Protein AF-D8RPQ1-F1 (afdb_monomer_lite)

Structure (mmCIF, N/CA/C/O backbone):
data_AF-D8RPQ1-F1
#
_entry.id   AF-D8RPQ1-F1
#
loop_
_atom_site.group_PDB
_atom_site.id
_atom_site.type_symbol
_atom_site.label_atom_id
_atom_site.label_alt_id
_atom_site.label_comp_id
_atom_site.label_asym_id
_atom_site.label_entity_id
_atom_site.label_seq_id
_atom_site.pdbx_PDB_ins_code
_atom_site.Cartn_x
_atom_site.Cartn_y
_atom_site.Cartn_z
_atom_site.occupancy
_atom_site.B_iso_or_equiv
_atom_site.auth_seq_id
_atom_site.auth_comp_id
_atom_site.auth_asym_id
_atom_site.auth_atom_id
_atom_site.pdbx_PDB_model_num
ATOM 1 N N . MET A 1 1 ? 87.587 11.683 -34.480 1.00 40.84 1 MET A N 1
ATOM 2 C CA . MET A 1 1 ? 86.591 11.353 -35.524 1.00 40.84 1 MET A CA 1
ATOM 3 C C . MET A 1 1 ? 86.187 9.900 -35.291 1.00 40.84 1 MET A C 1
ATOM 5 O O . MET A 1 1 ? 87.025 9.036 -35.477 1.00 40.84 1 MET A O 1
ATOM 9 N N . ALA A 1 2 ? 85.113 9.589 -34.555 1.00 32.72 2 ALA A N 1
ATOM 10 C CA . ALA A 1 2 ? 83.701 9.614 -34.984 1.00 32.72 2 ALA A CA 1
ATOM 11 C C . ALA A 1 2 ? 83.522 8.933 -36.360 1.00 32.72 2 ALA A C 1
ATOM 13 O O . ALA A 1 2 ? 84.107 9.405 -37.322 1.00 32.72 2 ALA A O 1
ATOM 14 N N . GLY A 1 3 ? 82.771 7.849 -36.554 1.00 32.75 3 GLY A N 1
ATOM 15 C CA . GLY A 1 3 ? 81.947 7.047 -35.657 1.00 32.75 3 GLY A CA 1
ATOM 16 C C . GLY A 1 3 ? 81.351 5.849 -36.416 1.00 32.75 3 GLY A C 1
ATOM 17 O O . GLY A 1 3 ? 81.387 5.799 -37.643 1.00 32.75 3 GLY A O 1
ATOM 18 N N . ARG A 1 4 ? 80.776 4.893 -35.684 1.00 36.81 4 ARG A N 1
ATOM 19 C CA . ARG A 1 4 ? 79.741 3.973 -36.175 1.00 36.81 4 ARG A CA 1
ATOM 20 C C . ARG A 1 4 ? 78.817 3.652 -35.010 1.00 36.81 4 ARG A C 1
ATOM 22 O O . ARG A 1 4 ? 79.247 3.041 -34.043 1.00 36.81 4 ARG A O 1
ATOM 29 N N . ASN A 1 5 ? 77.566 4.075 -35.122 1.00 34.97 5 ASN A N 1
ATOM 30 C CA . ASN A 1 5 ? 76.435 3.419 -34.481 1.00 34.97 5 ASN A CA 1
ATOM 31 C C . ASN A 1 5 ? 75.180 3.819 -35.262 1.00 34.97 5 ASN A C 1
ATOM 33 O O . ASN A 1 5 ? 74.741 4.962 -35.198 1.00 34.97 5 ASN A O 1
ATOM 37 N N . GLN A 1 6 ? 74.635 2.880 -36.031 1.00 39.53 6 GLN A N 1
ATOM 38 C CA . GLN A 1 6 ? 73.242 2.920 -36.457 1.00 39.53 6 GLN A CA 1
ATOM 39 C C . GLN A 1 6 ? 72.524 1.846 -35.646 1.00 39.53 6 GLN A C 1
ATOM 41 O O . GLN A 1 6 ? 72.813 0.662 -35.791 1.00 39.53 6 GLN A O 1
ATOM 46 N N . SER A 1 7 ? 71.616 2.273 -34.775 1.00 38.72 7 SER A N 1
ATOM 47 C CA . SER A 1 7 ? 70.596 1.415 -34.183 1.00 38.72 7 SER A CA 1
ATOM 48 C C . SER A 1 7 ? 69.258 2.093 -34.445 1.00 38.72 7 SER A C 1
ATOM 50 O O . SER A 1 7 ? 69.033 3.230 -34.027 1.00 38.72 7 SER A O 1
ATOM 52 N N . SER A 1 8 ? 68.417 1.428 -35.231 1.00 39.44 8 SER A N 1
ATOM 53 C CA . SER A 1 8 ? 67.077 1.876 -35.590 1.00 39.44 8 SER A CA 1
ATOM 54 C C . SER A 1 8 ? 66.151 1.761 -34.380 1.00 39.44 8 SER A C 1
ATOM 56 O O . SER A 1 8 ? 65.873 0.656 -33.910 1.00 39.44 8 SER A O 1
ATOM 58 N N . SER A 1 9 ? 65.645 2.893 -33.894 1.00 37.06 9 SER A N 1
ATOM 59 C CA . SER A 1 9 ? 64.592 2.932 -32.878 1.00 37.06 9 SER A CA 1
ATOM 60 C C . SER A 1 9 ? 63.233 2.691 -33.540 1.00 37.06 9 SER A C 1
ATOM 62 O O . SER A 1 9 ? 62.717 3.549 -34.254 1.00 37.06 9 SER A O 1
ATOM 64 N N . GLY A 1 10 ? 62.671 1.498 -33.341 1.00 36.38 10 GLY A N 1
ATOM 65 C CA . GLY A 1 10 ? 61.289 1.185 -33.693 1.00 36.38 10 GLY A CA 1
ATOM 66 C C . GLY A 1 10 ? 60.346 1.646 -32.582 1.00 36.38 10 GLY A C 1
ATOM 67 O O . GLY A 1 10 ? 60.387 1.120 -31.471 1.00 36.38 10 GLY A O 1
ATOM 68 N N . ILE A 1 11 ? 59.489 2.619 -32.883 1.00 40.31 11 ILE A N 1
ATOM 69 C CA . ILE A 1 11 ? 58.415 3.083 -31.998 1.00 40.31 11 ILE A CA 1
ATOM 70 C C . ILE A 1 11 ? 57.380 1.957 -31.864 1.00 40.31 11 ILE A C 1
ATOM 72 O O . ILE A 1 11 ? 56.689 1.621 -32.824 1.00 40.31 11 ILE A O 1
ATOM 76 N N . ARG A 1 12 ? 57.257 1.368 -30.668 1.00 39.50 12 ARG A N 1
ATOM 77 C CA . ARG A 1 12 ? 56.130 0.492 -30.316 1.00 39.50 12 ARG A CA 1
ATOM 78 C C . ARG A 1 12 ? 54.984 1.350 -29.791 1.00 39.50 12 ARG A C 1
ATOM 80 O O . ARG A 1 12 ? 55.027 1.830 -28.662 1.00 39.50 12 ARG A O 1
ATOM 87 N N . VAL A 1 13 ? 53.960 1.529 -30.620 1.00 38.72 13 VAL A N 1
ATOM 88 C CA . VAL A 1 13 ? 52.664 2.069 -30.202 1.00 38.72 13 VAL A CA 1
ATOM 89 C C . VAL A 1 13 ? 51.955 0.984 -29.390 1.00 38.72 13 VAL A C 1
ATOM 91 O O . VAL A 1 13 ? 51.597 -0.061 -29.929 1.00 38.72 13 VAL A O 1
ATOM 94 N N . PHE A 1 14 ? 51.786 1.203 -28.086 1.00 39.38 14 PHE A N 1
ATOM 95 C CA . PHE A 1 14 ? 50.938 0.354 -27.253 1.00 39.38 14 PHE A CA 1
ATOM 96 C C . PHE A 1 14 ? 49.477 0.734 -27.505 1.00 39.38 14 PHE A C 1
ATOM 98 O O . PHE A 1 14 ? 49.011 1.781 -27.059 1.00 39.38 14 PHE A O 1
ATOM 105 N N . ALA A 1 15 ? 48.756 -0.110 -28.241 1.00 40.44 15 ALA A N 1
ATOM 106 C CA . ALA A 1 15 ? 47.305 -0.046 -28.300 1.00 40.44 15 ALA A CA 1
ATOM 107 C C . ALA A 1 15 ? 46.749 -0.456 -26.926 1.00 40.44 15 ALA A C 1
ATOM 109 O O . ALA A 1 15 ? 46.884 -1.608 -26.515 1.00 40.44 15 ALA A O 1
ATOM 110 N N . SER A 1 16 ? 46.160 0.497 -26.202 1.00 43.97 16 SER A N 1
ATOM 111 C CA . SER A 1 16 ? 45.395 0.223 -24.985 1.00 43.97 16 SER A CA 1
ATOM 112 C C . SER A 1 16 ? 44.075 -0.427 -25.392 1.00 43.97 16 SER A C 1
ATOM 114 O O . SER A 1 16 ? 43.148 0.246 -25.840 1.00 43.97 16 SER A O 1
ATOM 116 N N . THR A 1 17 ? 44.012 -1.753 -25.319 1.00 40.91 17 THR A N 1
ATOM 117 C CA . THR A 1 17 ? 42.771 -2.499 -25.519 1.00 40.91 17 THR A CA 1
ATOM 118 C C . THR A 1 17 ? 41.942 -2.365 -24.246 1.00 40.91 17 THR A C 1
ATOM 120 O O . THR A 1 17 ? 42.213 -3.025 -23.246 1.00 40.91 17 THR A O 1
ATOM 123 N N . THR A 1 18 ? 40.936 -1.493 -24.259 1.00 46.19 18 THR A N 1
ATOM 124 C CA . THR A 1 18 ? 39.888 -1.504 -23.237 1.00 46.19 18 THR A CA 1
ATOM 125 C C . THR A 1 18 ? 39.125 -2.818 -23.377 1.00 46.19 18 THR A C 1
ATOM 127 O O . THR A 1 18 ? 38.373 -3.001 -24.334 1.00 46.19 18 THR A O 1
ATOM 130 N N . LEU A 1 19 ? 39.362 -3.754 -22.459 1.00 47.47 19 LEU A N 1
ATOM 131 C CA . LEU A 1 19 ? 38.561 -4.966 -22.328 1.00 47.47 19 LEU A CA 1
ATOM 132 C C . LEU A 1 19 ? 37.138 -4.543 -21.951 1.00 47.47 19 LEU A C 1
ATOM 134 O O . LEU A 1 19 ? 36.894 -4.102 -20.831 1.00 47.47 19 LEU A O 1
ATOM 138 N N . SER A 1 20 ? 36.206 -4.650 -22.895 1.00 49.72 20 SER A N 1
ATOM 139 C CA . SER A 1 20 ? 34.781 -4.619 -22.590 1.00 49.72 20 SER A CA 1
ATOM 140 C C . SER A 1 20 ? 34.466 -5.850 -21.738 1.00 49.72 20 SER A C 1
ATOM 142 O O . SER A 1 20 ? 34.565 -6.978 -22.230 1.00 49.72 20 SER A O 1
ATOM 144 N N . GLU A 1 21 ? 34.141 -5.654 -20.461 1.00 47.00 21 GLU A N 1
ATOM 145 C CA . GLU A 1 21 ? 33.692 -6.737 -19.587 1.00 47.00 21 GLU A CA 1
ATOM 146 C C . GLU A 1 21 ? 32.485 -7.441 -20.222 1.00 47.00 21 GLU A C 1
ATOM 148 O O . GLU A 1 21 ? 31.466 -6.818 -20.520 1.00 47.00 21 GLU A O 1
ATOM 153 N N . SER A 1 22 ? 32.605 -8.751 -20.457 1.00 48.03 22 SER A N 1
ATOM 154 C CA . SER A 1 22 ? 31.466 -9.567 -20.878 1.00 48.03 22 SER A CA 1
ATOM 155 C C . SER A 1 22 ? 30.414 -9.587 -19.760 1.00 48.03 22 SER A C 1
ATOM 157 O O . SER A 1 22 ? 30.766 -9.899 -18.618 1.00 48.03 22 SER A O 1
ATOM 159 N N . PRO A 1 23 ? 29.127 -9.326 -20.058 1.00 54.38 23 PRO A N 1
ATOM 160 C CA . PRO A 1 23 ? 28.060 -9.223 -19.055 1.00 54.38 23 PRO A CA 1
ATOM 161 C C . PRO A 1 23 ? 27.843 -10.490 -18.201 1.00 54.38 23 PRO A C 1
ATOM 163 O O . PRO A 1 23 ? 27.174 -10.428 -17.169 1.00 54.38 23 PRO A O 1
ATOM 166 N N . GLU A 1 24 ? 28.430 -11.629 -18.579 1.00 55.69 24 GLU A N 1
ATOM 167 C CA 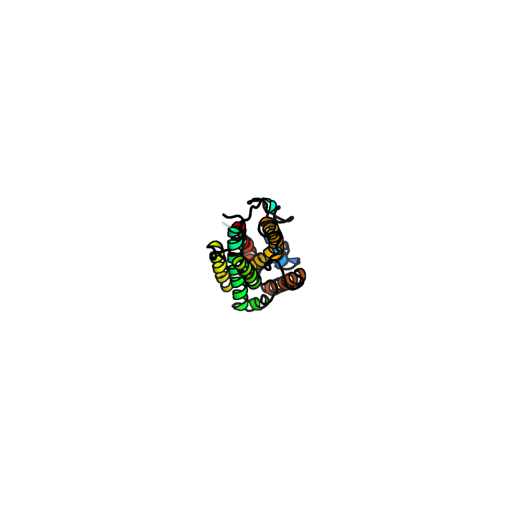. GLU A 1 24 ? 28.288 -12.915 -17.885 1.00 55.69 24 GLU A CA 1
ATOM 168 C C . GLU A 1 24 ? 29.191 -13.106 -16.650 1.00 55.69 24 GLU A C 1
ATOM 170 O O . GLU A 1 24 ? 28.945 -14.022 -15.864 1.00 55.69 24 GLU A O 1
ATOM 175 N N . LEU A 1 25 ? 30.206 -12.260 -16.428 1.00 58.06 25 LEU A N 1
ATOM 176 C CA . LEU A 1 25 ? 31.220 -12.488 -15.378 1.00 58.06 25 LEU A CA 1
ATOM 177 C C . LEU A 1 25 ? 30.977 -11.741 -14.058 1.00 58.06 25 LEU A C 1
ATOM 179 O O . LEU A 1 25 ? 31.701 -11.964 -13.084 1.00 58.06 25 LEU A O 1
ATOM 183 N N . ARG A 1 26 ? 29.955 -10.881 -13.972 1.00 77.81 26 ARG A N 1
ATOM 184 C CA . ARG A 1 26 ? 29.651 -10.180 -12.716 1.00 77.81 26 ARG A CA 1
ATOM 185 C C . ARG A 1 26 ? 29.009 -11.135 -11.694 1.00 77.81 26 ARG A C 1
ATOM 187 O O . ARG A 1 26 ? 28.128 -11.919 -12.063 1.00 77.81 26 ARG A O 1
ATOM 194 N N . PRO A 1 27 ? 29.366 -11.056 -10.397 1.00 72.44 27 PRO A N 1
ATOM 195 C CA . PRO A 1 27 ? 28.643 -11.773 -9.353 1.00 72.44 27 PRO A CA 1
ATOM 196 C C . PRO A 1 27 ? 27.151 -11.420 -9.410 1.00 72.44 27 PRO A C 1
ATOM 198 O O . PRO A 1 27 ? 26.777 -10.250 -9.299 1.00 72.44 27 PRO A O 1
ATOM 201 N N . LYS A 1 28 ? 26.294 -12.431 -9.608 1.00 74.31 28 LYS A N 1
ATOM 202 C CA . LYS A 1 28 ? 24.838 -12.233 -9.652 1.00 74.31 28 LYS A CA 1
ATOM 203 C C . LYS A 1 28 ? 24.342 -11.710 -8.309 1.00 74.31 28 LYS A C 1
ATOM 205 O O . LYS A 1 28 ? 24.774 -12.180 -7.253 1.00 74.31 28 LYS A O 1
ATOM 210 N N . ARG A 1 29 ? 23.419 -10.753 -8.348 1.00 78.50 29 ARG A N 1
ATOM 211 C CA . ARG A 1 29 ? 22.874 -10.142 -7.135 1.00 78.50 29 ARG A CA 1
ATOM 212 C C . ARG A 1 29 ? 21.911 -11.102 -6.427 1.00 78.50 29 ARG A C 1
ATOM 214 O O . ARG A 1 29 ? 21.342 -11.993 -7.067 1.00 78.50 29 ARG A O 1
ATOM 221 N N . PRO A 1 30 ? 21.710 -10.952 -5.107 1.00 80.44 30 PRO A N 1
ATOM 222 C CA . PRO A 1 30 ? 20.734 -11.758 -4.384 1.00 80.44 30 PRO A CA 1
ATOM 223 C C . PRO A 1 30 ? 19.341 -11.636 -5.015 1.00 80.44 30 PRO A C 1
ATOM 225 O O . PRO A 1 30 ? 18.850 -10.532 -5.219 1.00 80.44 30 PRO A O 1
ATOM 228 N N . GLY A 1 31 ? 18.729 -12.775 -5.339 1.00 80.31 31 GLY A N 1
ATOM 229 C CA . GLY A 1 31 ? 17.406 -12.851 -5.966 1.00 80.31 31 GLY A CA 1
ATOM 230 C C . GLY A 1 31 ? 17.394 -12.838 -7.497 1.00 80.31 31 GLY A C 1
ATOM 231 O O . GLY A 1 31 ? 16.469 -13.389 -8.081 1.00 80.31 31 GLY A O 1
ATOM 232 N N . GLU A 1 32 ? 18.460 -12.372 -8.157 1.00 82.88 32 GLU A N 1
ATOM 233 C CA . GLU A 1 32 ? 18.510 -12.193 -9.622 1.00 82.88 32 GLU A CA 1
ATOM 234 C C . GLU A 1 32 ? 18.202 -13.486 -10.407 1.00 82.88 32 GLU A C 1
ATOM 236 O O . GLU A 1 32 ? 17.594 -13.452 -11.470 1.00 82.88 32 GLU A O 1
ATOM 241 N N . ARG A 1 33 ? 18.565 -14.660 -9.868 1.00 83.94 33 ARG A N 1
ATOM 242 C CA . ARG A 1 33 ? 18.286 -15.965 -10.505 1.00 83.94 33 ARG A CA 1
ATOM 243 C C . ARG A 1 33 ? 16.819 -16.410 -10.430 1.00 83.94 33 ARG A C 1
ATOM 245 O O . ARG A 1 33 ? 16.465 -17.361 -11.114 1.00 83.94 33 ARG A O 1
ATOM 252 N N . LYS A 1 34 ? 16.006 -15.796 -9.567 1.00 88.00 34 LYS A N 1
ATOM 253 C CA . LYS A 1 34 ? 14.610 -16.183 -9.302 1.00 88.00 34 LYS A CA 1
ATOM 254 C C . LYS A 1 34 ? 13.586 -15.206 -9.898 1.00 88.00 34 LYS A C 1
ATOM 256 O O . LYS A 1 34 ? 12.392 -15.441 -9.757 1.00 88.00 34 LYS A O 1
ATOM 261 N N . GLY A 1 35 ? 14.044 -14.129 -10.535 1.00 94.06 35 GLY A N 1
ATOM 262 C CA . GLY A 1 35 ? 13.198 -13.055 -11.053 1.00 94.06 35 GLY A CA 1
ATOM 263 C C . GLY A 1 35 ? 13.339 -11.761 -10.255 1.00 94.06 35 GLY A C 1
ATOM 264 O O . GLY A 1 35 ? 13.793 -11.749 -9.107 1.00 94.06 35 GLY A O 1
ATOM 265 N N . PHE A 1 36 ? 12.955 -10.652 -10.879 1.00 96.62 36 PHE A N 1
ATOM 266 C CA . PHE A 1 36 ? 13.157 -9.318 -10.326 1.00 96.62 36 PHE A CA 1
ATOM 267 C C . PHE A 1 36 ? 12.376 -9.080 -9.026 1.00 96.62 36 PHE A C 1
ATOM 269 O O . PHE A 1 36 ? 12.882 -8.430 -8.113 1.00 96.62 36 PHE A O 1
ATOM 276 N N . VAL A 1 37 ? 11.198 -9.689 -8.873 1.00 96.88 37 VAL A N 1
ATOM 277 C CA . VAL A 1 37 ? 10.425 -9.625 -7.622 1.00 96.88 37 VAL A CA 1
ATOM 278 C C . VAL A 1 37 ? 11.218 -10.151 -6.423 1.00 96.88 37 VAL A C 1
ATOM 280 O O . VAL A 1 37 ? 11.085 -9.623 -5.320 1.00 96.88 37 VAL A O 1
ATOM 283 N N . GLU A 1 38 ? 12.066 -11.166 -6.605 1.00 96.00 38 GLU A N 1
ATOM 284 C CA . GLU A 1 38 ? 12.903 -11.667 -5.511 1.00 96.00 38 GLU A CA 1
ATOM 285 C C . GLU A 1 38 ? 14.005 -10.659 -5.143 1.00 96.00 38 GLU A C 1
ATOM 287 O O . GLU A 1 38 ? 14.317 -10.506 -3.960 1.00 96.00 38 GLU A O 1
ATOM 292 N N . GLU A 1 39 ? 14.556 -9.916 -6.113 1.00 96.12 39 GLU A N 1
ATOM 293 C CA . GLU A 1 39 ? 15.453 -8.788 -5.815 1.00 96.12 39 GLU A CA 1
ATOM 294 C C . GLU A 1 39 ? 14.717 -7.722 -4.985 1.00 96.12 39 GLU A C 1
ATOM 296 O O . GLU A 1 39 ? 15.229 -7.279 -3.952 1.00 96.12 39 GLU A O 1
ATOM 301 N N . MET A 1 40 ? 13.487 -7.361 -5.379 1.00 96.56 40 MET A N 1
ATOM 302 C CA . MET A 1 40 ? 12.649 -6.403 -4.644 1.00 96.56 40 MET A CA 1
ATOM 303 C C . MET A 1 40 ? 12.352 -6.892 -3.221 1.00 96.56 40 MET A C 1
ATOM 305 O O . MET A 1 40 ? 12.532 -6.142 -2.260 1.00 96.56 40 MET A O 1
ATOM 309 N N . ARG A 1 41 ? 11.962 -8.167 -3.057 1.00 94.00 41 ARG A N 1
ATOM 310 C CA . ARG A 1 41 ? 11.745 -8.801 -1.745 1.00 94.00 41 ARG A CA 1
ATOM 311 C C . ARG A 1 41 ? 13.004 -8.717 -0.890 1.00 94.00 41 ARG A C 1
ATOM 313 O O . ARG A 1 41 ? 12.915 -8.357 0.280 1.00 94.00 41 ARG A O 1
ATOM 320 N N . PHE A 1 42 ? 14.167 -9.031 -1.452 1.00 92.69 42 PHE A N 1
ATOM 321 C CA . PHE A 1 42 ? 15.426 -9.007 -0.718 1.00 92.69 42 PHE A CA 1
ATOM 322 C C . PHE A 1 42 ? 15.773 -7.601 -0.207 1.00 92.69 42 PHE A C 1
ATOM 324 O O . PHE A 1 42 ? 16.169 -7.449 0.951 1.00 92.69 42 PHE A O 1
ATOM 331 N N . VAL A 1 43 ? 15.585 -6.564 -1.031 1.00 93.25 43 VAL A N 1
ATOM 332 C CA . VAL A 1 43 ? 15.791 -5.169 -0.605 1.00 93.25 43 VAL A CA 1
ATOM 333 C C . VAL A 1 43 ? 14.767 -4.761 0.457 1.00 93.25 43 VAL A C 1
ATOM 335 O O . VAL A 1 43 ? 15.153 -4.196 1.480 1.00 93.25 43 VAL A O 1
ATOM 338 N N . ALA A 1 44 ? 13.491 -5.105 0.275 1.00 91.19 44 ALA A N 1
ATOM 339 C CA . ALA A 1 44 ? 12.443 -4.815 1.249 1.00 91.19 44 ALA A CA 1
ATOM 340 C C . ALA A 1 44 ? 12.727 -5.472 2.610 1.00 91.19 44 ALA A C 1
ATOM 342 O O . ALA A 1 44 ? 12.637 -4.811 3.644 1.00 91.19 44 ALA A O 1
ATOM 343 N N . MET A 1 45 ? 13.128 -6.748 2.646 1.00 87.31 45 MET A N 1
ATOM 344 C CA . MET A 1 45 ? 13.425 -7.459 3.901 1.00 87.31 45 MET A CA 1
ATOM 345 C C . MET A 1 45 ? 14.601 -6.838 4.664 1.00 87.31 45 MET A C 1
ATOM 347 O O . MET A 1 45 ? 14.536 -6.703 5.883 1.00 87.31 45 MET A O 1
ATOM 351 N N . LYS A 1 46 ? 15.630 -6.341 3.966 1.00 88.19 46 LYS A N 1
ATOM 352 C CA . LYS A 1 46 ? 16.737 -5.609 4.608 1.00 88.19 46 LYS A CA 1
ATOM 353 C C . LYS A 1 46 ? 16.301 -4.334 5.326 1.00 88.19 46 LYS A C 1
ATOM 355 O O . LYS A 1 46 ? 17.003 -3.881 6.226 1.00 88.19 46 LYS A O 1
ATOM 360 N N . LEU A 1 47 ? 15.185 -3.737 4.912 1.00 85.00 47 LEU A N 1
ATOM 361 C CA . LEU A 1 47 ? 14.663 -2.503 5.492 1.00 85.00 47 LEU A CA 1
ATOM 362 C C . LEU A 1 47 ? 13.657 -2.738 6.622 1.00 85.00 47 LEU A C 1
ATOM 364 O O . LEU A 1 47 ? 13.410 -1.804 7.382 1.00 85.00 47 LEU A O 1
ATOM 368 N N . HIS A 1 48 ? 13.114 -3.950 6.758 1.00 80.12 48 HIS A N 1
ATOM 369 C CA . HIS A 1 48 ? 12.280 -4.318 7.901 1.00 80.12 48 HIS A CA 1
ATOM 370 C C . HIS A 1 48 ? 13.121 -4.442 9.172 1.00 80.12 48 HIS A C 1
ATOM 372 O O . HIS A 1 48 ? 14.292 -4.835 9.123 1.00 80.12 48 HIS A O 1
ATOM 378 N N . THR A 1 49 ? 12.510 -4.155 10.320 1.00 76.00 49 THR A N 1
ATOM 379 C CA . THR A 1 49 ? 13.113 -4.480 11.615 1.00 76.00 49 THR A CA 1
ATOM 380 C C . THR A 1 49 ? 12.913 -5.961 11.937 1.00 76.00 49 THR A C 1
ATOM 382 O O . THR A 1 49 ? 11.981 -6.590 11.426 1.00 76.00 49 THR A O 1
ATOM 385 N N . LYS A 1 50 ? 13.763 -6.535 12.797 1.00 72.50 50 LYS A N 1
ATOM 386 C CA . LYS A 1 50 ? 13.603 -7.936 13.243 1.00 72.50 50 LYS A CA 1
ATOM 387 C C . LYS A 1 50 ? 12.263 -8.206 13.937 1.00 72.50 50 LYS A C 1
ATOM 389 O O . LYS A 1 50 ? 11.751 -9.319 13.855 1.00 72.50 50 LYS A O 1
ATOM 394 N N . ASP A 1 51 ? 11.683 -7.182 14.558 1.00 67.31 51 ASP A N 1
ATOM 395 C CA . ASP A 1 51 ? 10.373 -7.265 15.213 1.00 67.31 51 ASP A CA 1
ATOM 396 C C . ASP A 1 51 ? 9.214 -7.289 14.206 1.00 67.31 51 ASP A C 1
ATOM 398 O O . ASP A 1 51 ? 8.157 -7.847 14.486 1.00 67.31 51 ASP A O 1
ATOM 402 N N . GLN A 1 52 ? 9.402 -6.692 13.024 1.00 65.44 52 GLN A N 1
ATOM 403 C CA . GLN A 1 52 ? 8.397 -6.656 11.957 1.00 65.44 52 GLN A CA 1
ATOM 404 C C . GLN A 1 52 ? 8.481 -7.873 11.029 1.00 65.44 52 GLN A C 1
ATOM 406 O O . GLN A 1 52 ? 7.465 -8.302 10.483 1.00 65.44 52 GLN A O 1
ATOM 411 N N . ALA A 1 53 ? 9.678 -8.431 10.831 1.00 70.44 53 ALA A N 1
ATOM 412 C CA . ALA A 1 53 ? 9.896 -9.629 10.029 1.00 70.44 53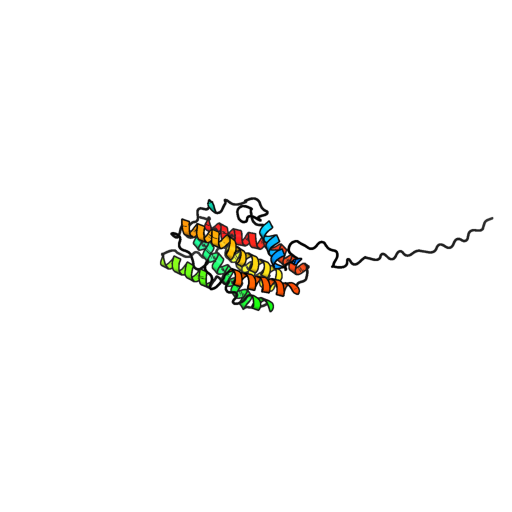 ALA A CA 1
ATOM 413 C C . ALA A 1 53 ? 11.107 -10.421 10.538 1.00 70.44 53 ALA A C 1
ATOM 415 O O . ALA A 1 53 ? 12.164 -9.853 10.799 1.00 70.44 53 ALA A O 1
ATOM 416 N N . LYS A 1 54 ? 11.005 -11.759 10.568 1.00 69.25 54 LYS A N 1
ATOM 417 C CA . LYS A 1 54 ? 12.103 -12.656 10.990 1.00 69.25 54 LYS A CA 1
ATOM 418 C C . LYS A 1 54 ? 13.393 -12.461 10.174 1.00 69.25 54 LYS A C 1
ATOM 420 O O . LYS A 1 54 ? 14.485 -12.655 10.697 1.00 69.25 54 LYS A O 1
ATOM 425 N N . GLU A 1 55 ? 13.261 -12.084 8.903 1.00 71.69 55 GLU A N 1
ATOM 426 C CA . GLU A 1 55 ? 14.368 -11.786 7.977 1.00 71.69 55 GLU A CA 1
ATOM 427 C C . GLU A 1 55 ? 14.810 -10.304 8.011 1.00 71.69 55 GLU A C 1
ATOM 429 O O . GLU A 1 55 ? 15.623 -9.887 7.187 1.00 71.69 55 GLU A O 1
ATOM 434 N N . GLY A 1 56 ? 14.272 -9.499 8.935 1.00 69.06 56 GLY A N 1
ATOM 435 C CA . GLY A 1 56 ? 14.511 -8.061 9.042 1.00 69.06 56 GLY A CA 1
ATOM 436 C C . GLY A 1 56 ? 15.978 -7.698 9.282 1.00 69.06 56 GLY A C 1
ATOM 437 O O . GLY A 1 56 ? 16.653 -8.277 10.137 1.00 69.06 56 GLY A O 1
ATOM 438 N N . GLY A 1 57 ? 16.472 -6.719 8.521 1.00 62.25 57 GLY A N 1
ATOM 439 C CA . GLY A 1 57 ? 17.859 -6.252 8.577 1.00 62.25 57 GLY A CA 1
ATOM 440 C C . GLY A 1 57 ? 18.122 -5.069 9.514 1.00 62.25 57 GLY A C 1
ATOM 441 O O . GLY A 1 57 ? 19.287 -4.798 9.801 1.00 62.25 57 GLY A O 1
ATOM 442 N N . LYS A 1 58 ? 17.085 -4.363 9.986 1.00 71.25 58 LYS A N 1
ATOM 443 C CA . LYS A 1 58 ? 17.225 -3.171 10.843 1.00 71.25 58 LYS A CA 1
ATOM 444 C C . LYS A 1 58 ? 16.937 -3.445 12.320 1.00 71.25 58 LYS A C 1
ATOM 446 O O . LYS A 1 58 ? 16.184 -4.354 12.675 1.00 71.25 58 LYS A O 1
ATOM 451 N N . GLU A 1 59 ? 17.517 -2.610 13.175 1.00 59.34 59 GLU A N 1
ATOM 452 C CA . GLU A 1 59 ? 17.128 -2.493 14.582 1.00 59.34 59 GLU A CA 1
ATOM 453 C C . GLU A 1 59 ? 15.809 -1.717 14.713 1.00 59.34 59 GLU A C 1
ATOM 455 O O . GLU A 1 59 ? 15.425 -0.965 13.812 1.00 59.34 59 GLU A O 1
ATOM 460 N N . ALA A 1 60 ? 15.075 -1.951 15.800 1.00 61.69 60 ALA A N 1
ATOM 461 C CA . ALA A 1 60 ? 13.767 -1.348 16.018 1.00 61.69 60 ALA A CA 1
ATOM 462 C C . ALA A 1 60 ? 13.883 0.158 16.307 1.00 61.69 60 ALA A C 1
ATOM 464 O O . ALA A 1 60 ? 14.469 0.559 17.305 1.00 61.69 60 ALA A O 1
ATOM 465 N N . ASP A 1 61 ? 13.294 0.980 15.437 1.00 54.56 61 ASP A N 1
ATOM 466 C CA . ASP A 1 61 ? 13.237 2.451 15.567 1.00 54.56 61 ASP A CA 1
ATOM 467 C C . ASP A 1 61 ? 11.875 2.941 16.109 1.00 54.56 61 ASP A C 1
ATOM 469 O O . ASP A 1 61 ? 11.624 4.125 16.304 1.00 54.56 61 ASP A O 1
ATOM 473 N N . VAL A 1 62 ? 10.940 2.015 16.333 1.00 61.44 62 VAL A N 1
ATOM 474 C CA . VAL A 1 62 ? 9.599 2.281 16.867 1.00 61.44 62 VAL A CA 1
ATOM 475 C C . VAL A 1 62 ? 9.272 1.198 17.882 1.00 61.44 62 VAL A C 1
ATOM 477 O O . VAL A 1 62 ? 9.781 0.080 17.793 1.00 61.44 62 VAL A O 1
ATOM 480 N N . GLN A 1 63 ? 8.394 1.522 18.830 1.00 66.56 63 GLN A N 1
ATOM 481 C CA . GLN A 1 63 ? 7.840 0.529 19.737 1.00 66.56 63 GLN A CA 1
ATOM 482 C C . GLN A 1 63 ? 7.256 -0.674 18.965 1.00 66.56 63 GLN A C 1
ATOM 484 O O . GLN A 1 63 ? 6.589 -0.465 17.941 1.00 66.56 63 GLN A O 1
ATOM 489 N N . PRO A 1 64 ? 7.476 -1.915 19.441 1.00 74.50 64 PRO A N 1
ATOM 490 C CA . PRO A 1 64 ? 6.917 -3.109 18.819 1.00 74.50 64 PRO A CA 1
ATOM 491 C C . PRO A 1 64 ? 5.400 -2.994 18.661 1.00 74.50 64 PRO A C 1
ATOM 493 O O . PRO A 1 64 ? 4.724 -2.463 19.538 1.00 74.50 64 PRO A O 1
ATOM 496 N N . VAL A 1 65 ? 4.842 -3.557 17.585 1.00 74.25 65 VAL A N 1
ATOM 497 C CA . VAL A 1 65 ? 3.386 -3.528 17.324 1.00 74.25 65 VAL A CA 1
ATOM 498 C C . VAL A 1 65 ? 2.577 -4.049 18.523 1.00 74.25 65 VAL A C 1
ATOM 500 O O . VAL A 1 65 ? 1.477 -3.578 18.791 1.00 74.25 65 VAL A O 1
ATOM 503 N N . GLY A 1 66 ? 3.139 -4.983 19.299 1.00 74.56 66 GLY A N 1
ATOM 504 C CA . GLY A 1 66 ? 2.511 -5.516 20.508 1.00 74.56 66 GLY A CA 1
ATOM 505 C C . GLY A 1 66 ? 2.266 -4.494 21.627 1.00 74.56 66 GLY A C 1
ATOM 506 O O . GLY A 1 66 ? 1.362 -4.716 22.426 1.00 74.56 66 GLY A O 1
ATOM 507 N N . SER A 1 67 ? 3.021 -3.392 21.684 1.00 83.12 67 SER A N 1
ATOM 508 C CA . SER A 1 67 ? 2.861 -2.340 22.700 1.00 83.12 67 SER A CA 1
ATOM 509 C C . SER A 1 67 ? 2.100 -1.112 22.196 1.00 83.12 67 SER A C 1
ATOM 511 O O . SER A 1 67 ? 2.006 -0.113 22.910 1.00 83.12 67 SER A O 1
ATOM 513 N N . TRP A 1 68 ? 1.576 -1.159 20.969 1.00 88.00 68 TRP A N 1
ATOM 514 C CA . TRP A 1 68 ? 0.802 -0.060 20.407 1.00 88.00 68 TRP A CA 1
ATOM 515 C C . TRP A 1 68 ? -0.509 0.127 21.160 1.00 88.00 68 TRP A C 1
ATOM 517 O O . TRP A 1 68 ? -1.189 -0.838 21.497 1.00 88.00 68 TRP A O 1
ATOM 527 N N . LYS A 1 69 ? -0.868 1.394 21.376 1.00 90.19 69 LYS A N 1
ATOM 528 C CA . LYS A 1 69 ? -2.160 1.814 21.919 1.00 90.19 69 LYS A CA 1
ATOM 529 C C . LYS A 1 69 ? -2.910 2.571 20.825 1.00 90.19 69 LYS A C 1
ATOM 531 O O . LYS A 1 69 ? -2.735 3.786 20.724 1.00 90.19 69 LYS A O 1
ATOM 536 N N . PRO A 1 70 ? -3.627 1.865 19.937 1.00 94.19 70 PRO A N 1
ATOM 537 C CA . PRO A 1 70 ? -4.342 2.512 18.851 1.00 94.19 70 PRO A CA 1
ATOM 538 C C . PRO A 1 70 ? -5.523 3.332 19.384 1.00 94.19 70 PRO A C 1
ATOM 540 O O . PRO A 1 70 ? -6.083 3.023 20.434 1.00 94.19 70 PRO A O 1
ATOM 543 N N . THR A 1 71 ? -5.914 4.368 18.646 1.00 94.94 71 THR A N 1
ATOM 544 C CA . THR A 1 71 ? -7.145 5.132 18.898 1.00 94.94 71 THR A CA 1
ATOM 545 C C . THR A 1 71 ? -8.062 5.042 17.683 1.00 94.94 71 THR A C 1
ATOM 547 O O . THR A 1 71 ? -7.586 4.871 16.559 1.00 94.94 71 THR A O 1
ATOM 550 N N . ILE A 1 72 ? -9.377 5.187 17.882 1.00 96.19 72 ILE A N 1
ATOM 551 C CA . ILE A 1 72 ? -10.332 5.225 16.762 1.00 96.19 72 ILE A CA 1
ATOM 552 C C . ILE A 1 72 ? -9.993 6.372 15.806 1.00 96.19 72 ILE A C 1
ATOM 554 O O . ILE A 1 72 ? -9.923 6.159 14.602 1.00 96.19 72 ILE A O 1
ATOM 558 N N . GLN A 1 73 ? -9.705 7.565 16.332 1.00 96.56 73 GLN A N 1
ATOM 559 C CA . GLN A 1 73 ? -9.358 8.734 15.521 1.00 96.56 73 GLN A CA 1
ATOM 560 C C . GLN A 1 73 ? -8.079 8.514 14.697 1.00 96.56 73 GLN A C 1
ATOM 562 O O . GLN A 1 73 ? -8.064 8.767 13.491 1.00 96.56 73 GLN A O 1
ATOM 567 N N . GLY A 1 74 ? -7.018 8.000 15.324 1.00 97.06 74 GLY A N 1
ATOM 568 C CA . GLY A 1 74 ? -5.762 7.705 14.640 1.00 97.06 74 GLY A CA 1
ATOM 569 C C . GLY A 1 74 ? -5.923 6.616 13.579 1.00 97.06 74 GLY A C 1
ATOM 570 O O . GLY A 1 74 ? -5.358 6.701 12.484 1.00 97.06 74 GLY A O 1
ATOM 571 N N . TYR A 1 75 ? -6.749 5.609 13.867 1.00 97.69 75 TYR A N 1
ATOM 572 C CA . TYR A 1 75 ? -7.052 4.549 12.917 1.00 97.69 75 TYR A CA 1
ATOM 573 C C . TYR A 1 75 ? -7.925 5.030 11.750 1.00 97.69 75 TYR A C 1
ATOM 575 O O . TYR A 1 75 ? -7.638 4.684 10.608 1.00 97.69 75 TYR A O 1
ATOM 583 N N . LEU A 1 76 ? -8.906 5.903 11.988 1.00 98.38 76 LEU A N 1
ATOM 584 C CA . LEU A 1 76 ? -9.680 6.552 10.927 1.00 98.38 76 LEU A CA 1
ATOM 585 C C . LEU A 1 76 ? -8.791 7.383 10.002 1.00 98.38 76 LEU A C 1
ATOM 587 O O . LEU A 1 76 ? -8.902 7.251 8.786 1.00 98.38 76 LEU A O 1
ATOM 591 N N . GLN A 1 77 ? -7.847 8.162 10.545 1.00 98.56 77 GLN A N 1
ATOM 592 C CA . GLN A 1 77 ? -6.878 8.881 9.713 1.00 98.56 77 GLN A CA 1
ATOM 593 C C . GLN A 1 77 ? -6.031 7.918 8.870 1.00 98.56 77 GLN A C 1
ATOM 595 O O . GLN A 1 77 ? -5.798 8.174 7.689 1.00 98.56 77 GLN A O 1
ATOM 600 N N . PHE A 1 78 ? -5.591 6.798 9.455 1.00 98.38 78 PHE A N 1
ATOM 601 C CA . PHE A 1 78 ? -4.883 5.747 8.725 1.00 98.38 78 PHE A CA 1
ATOM 602 C C . PHE A 1 78 ? -5.733 5.174 7.580 1.00 98.38 78 PHE A C 1
ATOM 604 O O . PHE A 1 78 ? -5.223 5.042 6.466 1.00 98.38 78 PHE A O 1
ATOM 611 N N . LEU A 1 79 ? -7.008 4.853 7.817 1.00 98.69 79 LEU A N 1
ATOM 612 C CA . LEU A 1 79 ? -7.902 4.294 6.798 1.00 98.69 79 LEU A CA 1
ATOM 613 C C . LEU A 1 79 ? -8.202 5.300 5.679 1.00 98.69 79 LEU A C 1
ATOM 615 O O . LEU A 1 79 ? -8.117 4.932 4.508 1.00 98.69 79 LEU A O 1
ATOM 619 N N . VAL A 1 80 ? -8.476 6.565 6.014 1.00 98.81 80 VAL A N 1
ATOM 620 C CA . VAL A 1 80 ? -8.706 7.640 5.032 1.00 98.81 80 VAL A CA 1
ATOM 621 C C . VAL A 1 80 ? -7.469 7.868 4.161 1.00 98.81 80 VAL A C 1
ATOM 623 O O . VAL A 1 80 ? -7.579 7.910 2.935 1.00 98.81 80 VAL A O 1
ATOM 626 N N . ASP A 1 81 ? -6.282 7.953 4.767 1.00 98.81 81 ASP A N 1
ATOM 627 C CA . ASP A 1 81 ? -5.033 8.128 4.020 1.00 98.81 81 ASP A CA 1
ATOM 628 C C . ASP A 1 81 ? -4.763 6.933 3.093 1.00 98.81 81 ASP A C 1
ATOM 630 O O . ASP A 1 81 ? -4.396 7.122 1.934 1.00 98.81 81 ASP A O 1
ATOM 634 N N . ASN A 1 82 ? -4.970 5.698 3.574 1.00 98.81 82 ASN A N 1
ATOM 635 C CA . ASN A 1 82 ? -4.832 4.507 2.732 1.00 98.81 82 ASN A CA 1
ATOM 636 C C . ASN A 1 82 ? -5.851 4.514 1.593 1.00 98.81 82 ASN A C 1
ATOM 638 O O . ASN A 1 82 ? -5.485 4.159 0.476 1.00 98.81 82 ASN A O 1
ATOM 642 N N . LYS A 1 83 ? -7.100 4.928 1.843 1.00 98.88 83 LYS A N 1
ATOM 643 C CA . LYS A 1 83 ? -8.134 4.972 0.803 1.00 98.88 83 LYS A CA 1
ATOM 644 C C . LYS A 1 83 ? -7.696 5.875 -0.341 1.00 98.88 83 LYS A C 1
ATOM 646 O O . LYS A 1 83 ? -7.683 5.411 -1.476 1.00 98.88 83 LYS A O 1
ATOM 651 N N . LEU A 1 84 ? -7.243 7.091 -0.029 1.00 98.88 84 LEU A N 1
ATOM 652 C CA . LEU A 1 84 ? -6.703 8.019 -1.023 1.00 98.88 84 LEU A CA 1
ATOM 653 C C . LEU A 1 84 ? -5.556 7.386 -1.828 1.00 98.88 84 LEU A C 1
ATOM 655 O O . LEU A 1 84 ? -5.536 7.460 -3.054 1.00 98.88 84 LEU A O 1
ATOM 659 N N . ILE A 1 85 ? -4.598 6.748 -1.152 1.00 98.88 85 ILE A N 1
ATOM 660 C CA . ILE A 1 85 ? -3.427 6.166 -1.819 1.00 98.88 85 ILE A CA 1
ATOM 661 C C . ILE A 1 85 ? -3.825 5.000 -2.734 1.00 98.88 85 ILE A C 1
ATOM 663 O O . ILE A 1 85 ? -3.330 4.918 -3.858 1.00 98.88 85 ILE A O 1
ATOM 667 N N . TYR A 1 86 ? -4.721 4.113 -2.293 1.00 98.88 86 TYR A N 1
ATOM 668 C CA . TYR A 1 86 ? -5.218 3.024 -3.136 1.00 98.88 86 TYR A CA 1
ATOM 669 C C . TYR A 1 86 ? -6.048 3.542 -4.311 1.00 98.88 86 TYR A C 1
ATOM 671 O O . TYR A 1 86 ? -5.849 3.065 -5.422 1.00 98.88 86 TYR A O 1
ATOM 679 N N . GLU A 1 87 ? -6.893 4.557 -4.115 1.00 98.88 87 GLU A N 1
ATOM 680 C CA . GLU A 1 87 ? -7.621 5.208 -5.213 1.00 98.88 87 GLU A CA 1
ATOM 681 C C . GLU A 1 87 ? -6.667 5.765 -6.273 1.00 98.88 87 GLU A C 1
ATOM 683 O O . GLU A 1 87 ? -6.892 5.559 -7.464 1.00 98.88 87 GLU A O 1
ATOM 688 N N . VAL A 1 88 ? -5.569 6.401 -5.854 1.00 98.81 88 VAL A N 1
ATOM 689 C CA . VAL A 1 88 ? -4.532 6.895 -6.768 1.00 98.81 88 VAL A CA 1
ATOM 690 C C . VAL A 1 88 ? -3.821 5.746 -7.478 1.00 98.81 88 VAL A C 1
ATOM 692 O O . VAL A 1 88 ? -3.721 5.766 -8.700 1.00 98.81 88 VAL A O 1
ATOM 695 N N . LEU A 1 89 ? -3.371 4.711 -6.762 1.00 98.75 89 LEU A N 1
ATOM 696 C CA . LEU A 1 89 ? -2.727 3.545 -7.382 1.00 98.75 89 LEU A CA 1
ATOM 697 C C . LEU A 1 89 ? -3.631 2.895 -8.439 1.00 98.75 89 LEU A C 1
ATOM 699 O O . LEU A 1 89 ? -3.179 2.618 -9.549 1.00 98.75 89 LEU A O 1
ATOM 703 N N . GLU A 1 90 ? -4.902 2.685 -8.103 1.00 98.75 90 GLU A N 1
ATOM 704 C CA . GLU A 1 90 ? -5.911 2.085 -8.977 1.00 98.75 90 GLU A CA 1
ATOM 705 C C . GLU A 1 90 ? -6.245 2.989 -10.176 1.00 98.75 90 GLU A C 1
ATOM 707 O O . GLU A 1 90 ? -6.372 2.510 -11.304 1.00 98.75 90 GLU A O 1
ATOM 712 N N . ALA A 1 91 ? -6.339 4.306 -9.972 1.00 98.56 91 ALA A N 1
ATOM 713 C CA . ALA A 1 91 ? -6.564 5.266 -11.049 1.00 98.56 91 ALA A CA 1
ATOM 714 C C . ALA A 1 91 ? -5.372 5.350 -12.013 1.00 98.56 91 ALA A C 1
ATOM 716 O O . ALA A 1 91 ? -5.578 5.416 -13.224 1.00 98.56 91 ALA A O 1
ATOM 717 N N . LEU A 1 92 ? -4.137 5.308 -11.505 1.00 98.44 92 LEU A N 1
ATOM 718 C CA . LEU A 1 92 ? -2.919 5.377 -12.315 1.00 98.44 92 LEU A CA 1
ATOM 719 C C . LEU A 1 92 ? -2.773 4.156 -13.227 1.00 98.44 92 LEU A C 1
ATOM 721 O O . LEU A 1 92 ? -2.524 4.312 -14.426 1.00 98.44 92 LEU A O 1
ATOM 725 N N . VAL A 1 93 ? -3.011 2.947 -12.703 1.00 97.94 93 VAL A N 1
ATOM 726 C CA . VAL A 1 93 ? -2.975 1.737 -13.541 1.00 97.94 93 VAL A CA 1
ATOM 727 C C . VAL A 1 93 ? -4.123 1.704 -14.549 1.00 97.94 93 VAL A C 1
ATOM 729 O O . VAL A 1 93 ? -3.927 1.246 -15.674 1.00 97.94 93 VAL A O 1
ATOM 732 N N . ARG A 1 94 ? -5.298 2.250 -14.196 1.00 97.44 94 ARG A N 1
ATOM 733 C CA . ARG A 1 94 ? -6.455 2.385 -15.099 1.00 97.44 94 ARG A CA 1
ATOM 734 C C . ARG A 1 94 ? -6.219 3.403 -16.213 1.00 97.44 94 ARG A C 1
ATOM 736 O O . ARG A 1 94 ? -6.598 3.146 -17.351 1.00 97.44 94 ARG A O 1
ATOM 743 N N . ARG A 1 95 ? -5.587 4.541 -15.899 1.00 95.25 95 ARG A N 1
ATOM 744 C CA . ARG A 1 95 ? -5.204 5.576 -16.876 1.00 95.25 95 ARG A CA 1
ATOM 745 C C . ARG A 1 95 ? -4.236 5.023 -17.919 1.00 95.25 95 ARG A C 1
ATOM 747 O O . ARG A 1 95 ? -4.299 5.447 -19.067 1.00 95.25 95 ARG A O 1
ATOM 754 N N . ALA A 1 96 ? -3.378 4.087 -17.510 1.00 92.44 96 ALA A N 1
ATOM 755 C CA . ALA A 1 96 ? -2.481 3.341 -18.386 1.00 92.44 96 ALA A CA 1
ATOM 756 C C . ALA A 1 96 ? -1.635 4.233 -19.316 1.00 92.44 96 ALA A C 1
ATOM 758 O O . ALA A 1 96 ? -1.520 3.965 -20.511 1.00 92.44 96 ALA A O 1
ATOM 759 N N . SER A 1 97 ? -1.018 5.287 -18.764 1.00 93.88 97 SER A N 1
ATOM 760 C CA . SER A 1 97 ? -0.079 6.152 -19.501 1.00 93.88 97 SER A CA 1
ATOM 761 C C . SER A 1 97 ? 1.125 5.390 -20.060 1.00 93.88 97 SER A C 1
ATOM 763 O O . SER A 1 97 ? 1.687 5.785 -21.080 1.00 93.88 97 SER A O 1
ATOM 765 N N . HIS A 1 98 ? 1.459 4.252 -19.448 1.00 93.56 98 HIS A N 1
ATOM 766 C CA . HIS A 1 98 ? 2.397 3.261 -19.964 1.00 93.56 98 HIS A CA 1
ATOM 767 C C . HIS A 1 98 ? 1.657 1.950 -20.241 1.00 93.56 98 HIS A C 1
ATOM 769 O O . HIS A 1 98 ? 0.873 1.488 -19.411 1.00 93.56 98 HIS A O 1
ATOM 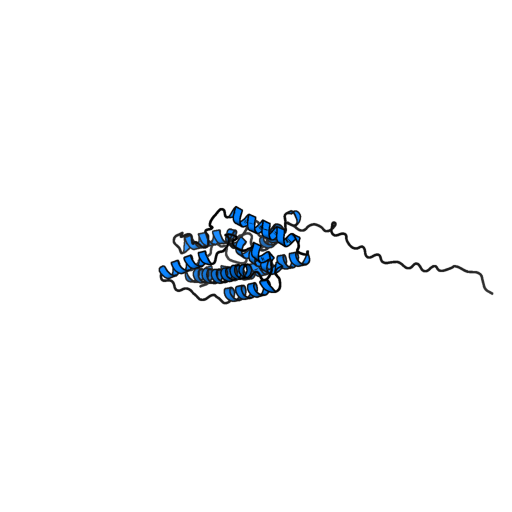775 N N . SER A 1 99 ? 1.905 1.327 -21.397 1.00 91.25 99 SER A N 1
ATOM 776 C CA . SER A 1 99 ? 1.121 0.178 -21.891 1.00 91.25 99 SER A CA 1
ATOM 777 C C . SER A 1 99 ? 1.043 -0.983 -20.894 1.00 91.25 99 SER A C 1
ATOM 779 O O . SER A 1 99 ? -0.022 -1.573 -20.698 1.00 91.25 99 SER A O 1
ATOM 781 N N . PHE A 1 100 ? 2.150 -1.274 -20.210 1.00 94.31 100 PHE A N 1
ATOM 782 C CA . PHE A 1 100 ? 2.239 -2.375 -19.257 1.00 94.31 100 PHE A CA 1
ATOM 783 C C . PHE A 1 100 ? 1.466 -2.132 -17.950 1.00 94.31 100 PHE A C 1
ATOM 785 O O . PHE A 1 100 ? 1.282 -3.068 -17.179 1.00 94.31 100 PHE A O 1
ATOM 792 N N . TYR A 1 101 ? 0.971 -0.919 -17.679 1.00 97.44 101 TYR A N 1
ATOM 793 C CA . TYR A 1 101 ? 0.128 -0.659 -16.504 1.00 97.44 101 TYR A CA 1
ATOM 794 C C . TYR A 1 101 ? -1.210 -1.396 -16.556 1.00 97.44 101 TYR A C 1
ATOM 796 O O . TYR A 1 101 ? -1.748 -1.755 -15.510 1.00 97.44 101 TYR A O 1
ATOM 804 N N . THR A 1 102 ? -1.708 -1.694 -17.758 1.00 96.25 102 THR A N 1
ATOM 805 C CA . THR A 1 102 ? -2.925 -2.496 -17.950 1.00 96.25 102 THR A CA 1
ATOM 806 C C . THR A 1 102 ? -2.819 -3.891 -17.327 1.00 96.25 102 THR A C 1
ATOM 808 O O . THR A 1 102 ? -3.818 -4.438 -16.870 1.00 96.25 102 THR A O 1
ATOM 811 N N . GLU A 1 103 ? -1.605 -4.435 -17.198 1.00 96.69 103 GLU A N 1
ATOM 812 C CA . GLU A 1 103 ? -1.355 -5.710 -16.520 1.00 96.69 103 GLU A CA 1
ATOM 813 C C . GLU A 1 103 ? -1.709 -5.657 -15.026 1.00 96.69 103 GLU A C 1
ATOM 815 O O . GLU A 1 103 ? -1.978 -6.694 -14.422 1.00 96.69 103 GLU A O 1
ATOM 820 N N . PHE A 1 104 ? -1.739 -4.474 -14.412 1.00 98.12 104 PHE A N 1
ATOM 821 C CA . PHE A 1 104 ? -2.029 -4.280 -12.987 1.00 98.12 104 PHE A CA 1
ATOM 822 C C . PHE A 1 104 ? -3.448 -3.779 -12.713 1.00 98.12 104 PHE A C 1
ATOM 824 O O . PHE A 1 104 ? -3.730 -3.337 -11.602 1.00 98.12 104 PHE A O 1
ATOM 831 N N . GLN A 1 105 ? -4.336 -3.862 -13.701 1.00 97.62 105 GLN A N 1
ATOM 832 C CA . GLN A 1 105 ? -5.772 -3.686 -13.508 1.00 97.62 105 GLN A CA 1
ATOM 833 C C . GLN A 1 105 ? -6.404 -5.012 -13.057 1.00 97.62 105 GLN A C 1
ATOM 835 O O . GLN A 1 105 ? -5.913 -6.091 -13.408 1.00 97.62 105 GLN A O 1
ATOM 840 N N . ASP A 1 106 ? -7.480 -4.921 -12.273 1.00 97.19 106 ASP A N 1
ATOM 841 C CA . ASP A 1 106 ? -8.319 -6.047 -11.839 1.00 97.19 106 ASP A CA 1
ATOM 842 C C . ASP A 1 106 ? -7.519 -7.238 -11.279 1.00 97.19 106 ASP A C 1
ATOM 844 O O . ASP A 1 106 ? -7.764 -8.411 -11.572 1.00 97.19 106 ASP A O 1
ATOM 848 N N . THR A 1 107 ? -6.512 -6.934 -10.461 1.00 97.94 107 THR A N 1
ATOM 849 C CA . THR A 1 107 ? -5.617 -7.924 -9.849 1.00 97.94 107 THR A CA 1
ATOM 850 C C . THR A 1 107 ? -6.288 -8.718 -8.731 1.00 97.94 107 THR A C 1
ATOM 852 O O . THR A 1 107 ? -5.776 -9.763 -8.321 1.00 97.94 107 THR A O 1
ATOM 855 N N . GLY A 1 108 ? -7.406 -8.213 -8.208 1.00 98.00 108 GLY A N 1
ATOM 856 C CA . GLY A 1 108 ? -8.063 -8.687 -6.998 1.00 98.00 108 GLY A CA 1
ATOM 857 C C . GLY A 1 108 ? -7.413 -8.161 -5.716 1.00 98.00 108 GLY A C 1
ATOM 858 O O . GLY A 1 108 ? -7.895 -8.480 -4.627 1.00 98.00 108 GLY A O 1
ATOM 859 N N . LEU A 1 109 ? -6.326 -7.384 -5.811 1.00 98.38 109 LEU A N 1
ATOM 860 C CA . LEU A 1 109 ? -5.649 -6.780 -4.663 1.00 98.38 109 LEU A CA 1
ATOM 861 C C . LEU A 1 109 ? -6.155 -5.371 -4.339 1.00 98.38 109 LEU A C 1
ATOM 863 O O . LEU A 1 109 ? -5.861 -4.896 -3.245 1.00 98.38 109 LEU A O 1
ATOM 867 N N . GLU A 1 110 ? -6.933 -4.743 -5.222 1.00 98.62 110 GLU A N 1
ATOM 868 C CA . GLU A 1 110 ? -7.525 -3.401 -5.090 1.00 98.62 110 GLU A CA 1
ATOM 869 C C . GLU A 1 110 ? -8.243 -3.248 -3.747 1.00 98.62 110 GLU A C 1
ATOM 871 O O . GLU A 1 110 ? -8.898 -4.189 -3.283 1.00 98.62 110 GLU A O 1
ATOM 876 N N . ARG A 1 111 ? -8.083 -2.098 -3.084 1.00 98.69 111 ARG A N 1
ATOM 877 C CA . ARG A 1 111 ? -8.531 -1.880 -1.692 1.00 98.69 111 ARG A CA 1
ATOM 878 C C . ARG A 1 111 ? -9.448 -0.675 -1.524 1.00 98.69 111 ARG A C 1
ATOM 880 O O . ARG A 1 111 ? -10.079 -0.589 -0.471 1.00 98.69 111 ARG A O 1
ATOM 887 N N . SER A 1 112 ? -9.542 0.223 -2.505 1.00 98.56 112 SER A N 1
ATOM 888 C CA . SER A 1 112 ? -10.333 1.456 -2.392 1.00 98.56 112 SER A CA 1
ATOM 889 C C . SER A 1 112 ? -11.794 1.186 -1.998 1.00 98.56 112 SER A C 1
ATOM 891 O O . SER A 1 112 ? -12.294 1.772 -1.039 1.00 98.56 112 SER A O 1
ATOM 893 N N . GLU A 1 113 ? -12.451 0.226 -2.658 1.00 98.62 113 GLU A N 1
ATOM 894 C CA . GLU A 1 113 ? -13.839 -0.158 -2.373 1.00 98.62 113 GLU A CA 1
ATOM 895 C C . GLU A 1 113 ? -14.012 -0.787 -0.986 1.00 98.62 113 GLU A C 1
ATOM 897 O O . GLU A 1 113 ? -15.013 -0.551 -0.311 1.00 98.62 113 GLU A O 1
ATOM 902 N N . ALA A 1 114 ? -13.052 -1.609 -0.557 1.00 98.69 114 ALA A N 1
ATOM 903 C CA . ALA A 1 114 ? -13.089 -2.237 0.760 1.00 98.69 114 ALA A CA 1
ATOM 904 C C . ALA A 1 114 ? -12.969 -1.178 1.865 1.00 98.69 114 ALA A C 1
ATOM 906 O O . ALA A 1 114 ? -13.760 -1.166 2.803 1.00 98.69 114 ALA A O 1
ATOM 907 N N . LEU A 1 115 ? -12.045 -0.231 1.690 1.00 98.88 115 LEU A N 1
ATOM 908 C CA . LEU A 1 115 ? -11.871 0.903 2.593 1.00 98.88 115 LEU A CA 1
ATOM 909 C C . LEU A 1 115 ? -13.095 1.820 2.617 1.00 98.88 115 LEU A C 1
ATOM 911 O O . LEU A 1 115 ? -13.461 2.299 3.683 1.00 98.88 115 LEU A O 1
ATOM 915 N N . ALA A 1 116 ? -13.749 2.050 1.475 1.00 98.81 116 ALA A N 1
ATOM 916 C CA . ALA A 1 116 ? -14.976 2.841 1.428 1.00 98.81 116 ALA A CA 1
ATOM 917 C C . ALA A 1 116 ? -16.081 2.233 2.309 1.00 98.81 116 ALA A C 1
ATOM 919 O O . ALA A 1 116 ? -16.696 2.957 3.086 1.00 98.81 116 ALA A O 1
ATOM 920 N N . LYS A 1 117 ? -16.268 0.907 2.256 1.00 98.81 117 LYS A N 1
ATOM 921 C CA . LYS A 1 117 ? -17.242 0.191 3.102 1.00 98.81 117 LYS A CA 1
ATOM 922 C C . LYS A 1 117 ? -16.905 0.270 4.584 1.00 98.81 117 LYS A C 1
ATOM 924 O O . LYS A 1 117 ? -17.792 0.444 5.411 1.00 98.81 117 LYS A O 1
ATOM 929 N N . ASP A 1 118 ? -15.627 0.129 4.927 1.00 98.81 118 ASP A N 1
ATOM 930 C CA . ASP A 1 118 ? -15.202 0.219 6.322 1.00 98.81 118 ASP A CA 1
ATOM 931 C C . ASP A 1 118 ? -15.416 1.631 6.880 1.00 98.81 118 ASP A C 1
ATOM 933 O O . ASP A 1 118 ? -15.898 1.780 8.000 1.00 98.81 118 ASP A O 1
ATOM 937 N N . LEU A 1 119 ? -15.101 2.668 6.098 1.00 98.75 119 LEU A N 1
ATOM 938 C CA . LEU A 1 119 ? -15.320 4.063 6.487 1.00 98.75 119 LEU A CA 1
ATOM 939 C C . LEU A 1 119 ? -16.812 4.396 6.620 1.00 98.75 119 LEU A C 1
ATOM 941 O O . LEU A 1 119 ? -17.187 5.049 7.590 1.00 98.75 119 LEU A O 1
ATOM 945 N N . GLU A 1 120 ? -17.657 3.910 5.707 1.00 98.75 120 GLU A N 1
ATOM 946 C CA . GLU A 1 120 ? -19.117 4.024 5.817 1.00 98.75 120 GLU A CA 1
ATOM 947 C C . GLU A 1 120 ? -19.616 3.374 7.114 1.00 98.75 120 GLU A C 1
ATOM 949 O O . GLU A 1 120 ? -20.341 4.002 7.883 1.00 98.75 120 GLU A O 1
ATOM 954 N N . TRP A 1 121 ? -19.134 2.169 7.434 1.00 98.50 121 TRP A N 1
ATOM 955 C CA . TRP A 1 121 ? -19.467 1.509 8.694 1.00 98.50 121 TRP A CA 1
ATOM 956 C C . TRP A 1 121 ? -19.077 2.351 9.921 1.00 98.50 121 TRP A C 1
ATOM 958 O O . TRP A 1 121 ? -19.871 2.467 10.854 1.00 98.50 121 TRP A O 1
ATOM 968 N N . PHE A 1 122 ? -17.897 2.985 9.938 1.00 98.50 122 PHE A N 1
ATOM 969 C CA . PHE A 1 122 ? -17.518 3.891 11.032 1.00 98.50 122 PHE A CA 1
ATOM 970 C C . PHE A 1 122 ? -18.447 5.113 11.137 1.00 98.50 122 PHE A C 1
ATOM 972 O O . PHE A 1 122 ? -18.770 5.528 12.252 1.00 98.50 122 PHE A O 1
ATOM 979 N N . GLN A 1 123 ? -18.911 5.667 10.012 1.00 98.38 123 GLN A N 1
ATOM 980 C CA . GLN A 1 123 ? -19.894 6.757 10.012 1.00 98.38 123 GLN A CA 1
ATOM 981 C C . GLN A 1 123 ? -21.240 6.308 10.587 1.00 98.38 123 GLN A C 1
ATOM 983 O O . GLN A 1 123 ? -21.835 7.034 11.381 1.00 98.38 123 GLN A O 1
ATOM 988 N N . GLU A 1 124 ? -21.695 5.094 10.261 1.00 98.25 124 GLU A N 1
ATOM 989 C CA . GLU A 1 124 ? -22.904 4.500 10.851 1.00 98.25 124 GLU A CA 1
ATOM 990 C C . GLU A 1 124 ? -22.782 4.305 12.370 1.00 98.25 124 GLU A C 1
ATOM 992 O O . GLU A 1 124 ? -23.786 4.351 13.079 1.00 98.25 124 GLU A O 1
ATOM 997 N N . GLN A 1 125 ? -21.561 4.118 12.890 1.00 96.88 125 GLN A N 1
ATOM 998 C CA . GLN A 1 125 ? -21.296 4.084 14.335 1.00 96.88 125 GLN A CA 1
ATOM 999 C C . GLN A 1 125 ? -21.229 5.486 14.979 1.00 96.88 125 GLN A C 1
ATOM 1001 O O . GLN A 1 125 ? -21.028 5.598 16.187 1.00 96.88 125 GLN A O 1
ATOM 1006 N N . GLY A 1 126 ? -21.405 6.557 14.200 1.00 97.75 126 GLY A N 1
ATOM 1007 C CA . GLY A 1 126 ? -21.397 7.939 14.682 1.00 97.75 126 GLY A CA 1
ATOM 1008 C C . GLY A 1 126 ? -20.015 8.591 14.729 1.00 97.75 126 GLY A C 1
ATOM 1009 O O . GLY A 1 126 ? -19.860 9.623 15.380 1.00 97.75 126 GLY A O 1
ATOM 1010 N N . HIS A 1 127 ? -19.006 8.018 14.065 1.00 97.94 127 HIS A N 1
ATOM 1011 C CA . HIS A 1 127 ? -17.693 8.650 13.957 1.00 97.94 127 HIS A CA 1
ATOM 1012 C C . HIS A 1 127 ? -17.626 9.631 12.784 1.00 97.94 127 HIS A C 1
ATOM 1014 O O . HIS A 1 127 ? -18.079 9.345 11.676 1.00 97.94 127 HIS A O 1
ATOM 1020 N N . GLU A 1 128 ? -16.986 10.775 13.012 1.00 97.31 128 GLU A N 1
ATOM 1021 C CA . GLU A 1 128 ? -16.645 11.716 11.948 1.00 97.31 128 GLU A CA 1
ATOM 1022 C C . GLU A 1 128 ? -15.381 11.250 11.218 1.00 97.31 128 GLU A C 1
ATOM 1024 O O . GLU A 1 128 ? -14.384 10.873 11.844 1.00 97.31 128 GLU A O 1
ATOM 1029 N N . LEU A 1 129 ? -15.414 11.275 9.884 1.00 97.81 129 LEU A N 1
ATOM 1030 C CA . LEU A 1 129 ? -14.244 10.947 9.076 1.00 97.81 129 LEU A CA 1
ATOM 1031 C C . LEU A 1 129 ? -13.327 12.171 8.974 1.00 97.81 129 LEU A C 1
ATOM 1033 O O . LEU A 1 129 ? -13.805 13.250 8.620 1.00 97.81 129 LEU A O 1
ATOM 1037 N N . PRO A 1 130 ? -12.018 12.030 9.242 1.00 97.81 130 PRO A N 1
ATOM 1038 C CA . PRO A 1 130 ? -11.077 13.108 8.998 1.00 97.81 130 PRO A CA 1
ATOM 1039 C C . PRO A 1 130 ? -10.859 13.307 7.494 1.00 97.81 130 PRO A C 1
ATOM 1041 O O . PRO A 1 130 ? -11.044 12.397 6.687 1.00 97.81 130 PRO A O 1
ATOM 1044 N N . GLU A 1 131 ? -10.370 14.486 7.123 1.00 97.94 131 GLU A N 1
ATOM 1045 C CA . GLU A 1 131 ? -9.815 14.717 5.790 1.00 97.94 131 GLU A CA 1
ATOM 1046 C C . GLU A 1 131 ? -8.488 13.956 5.602 1.00 97.94 131 GLU A C 1
ATOM 1048 O O . GLU A 1 131 ? -7.764 13.722 6.580 1.00 97.94 131 GLU A O 1
ATOM 1053 N N . PRO A 1 132 ? -8.086 13.623 4.359 1.00 98.31 132 PRO A N 1
ATOM 1054 C CA . PRO A 1 132 ? -6.775 13.033 4.122 1.00 98.31 132 PRO A CA 1
ATOM 1055 C C . PRO A 1 132 ? -5.651 13.943 4.628 1.00 98.31 132 PRO A C 1
ATOM 1057 O O . PRO A 1 132 ? -5.628 15.157 4.366 1.00 98.31 132 PRO A O 1
ATOM 1060 N N . SER A 1 133 ? -4.707 13.343 5.352 1.00 98.25 133 SER A N 1
ATOM 1061 C CA . SER A 1 133 ? -3.609 14.052 5.998 1.00 98.25 133 SER A CA 1
ATOM 1062 C C . SER A 1 133 ? -2.604 14.577 4.976 1.00 98.25 133 SER A C 1
ATOM 1064 O O . SER A 1 133 ? -2.552 14.134 3.826 1.00 98.25 133 SER A O 1
ATOM 1066 N N . LEU A 1 134 ? -1.737 15.498 5.408 1.00 98.12 134 LEU A N 1
ATOM 1067 C CA . LEU A 1 134 ? -0.629 15.969 4.574 1.00 98.12 134 LEU A CA 1
ATOM 1068 C C . LEU A 1 134 ? 0.308 14.829 4.157 1.00 98.12 134 LEU A C 1
ATOM 1070 O O . LEU A 1 134 ? 0.820 14.859 3.044 1.00 98.12 134 LEU A O 1
ATOM 1074 N N . ASP A 1 135 ? 0.526 13.822 5.012 1.00 97.88 135 ASP A N 1
ATOM 1075 C CA . ASP A 1 135 ? 1.368 12.675 4.657 1.00 97.88 135 ASP A CA 1
ATOM 1076 C C . ASP A 1 135 ? 0.692 11.794 3.592 1.00 97.88 135 ASP A C 1
ATOM 1078 O O . ASP A 1 135 ? 1.376 11.340 2.674 1.00 97.88 135 ASP A O 1
ATOM 1082 N N . GLY A 1 136 ? -0.629 11.587 3.690 1.00 98.19 136 GLY A N 1
ATOM 1083 C CA . GLY A 1 136 ? -1.423 10.860 2.693 1.00 98.19 136 GLY A CA 1
ATOM 1084 C C . GLY A 1 136 ? -1.419 11.565 1.337 1.00 98.19 136 GLY A C 1
ATOM 1085 O O . GLY A 1 136 ? -1.043 10.964 0.331 1.00 98.19 136 GLY A O 1
ATOM 1086 N N . LYS A 1 137 ? -1.729 12.868 1.331 1.00 98.75 137 LYS A N 1
ATOM 1087 C CA . LYS A 1 137 ? -1.703 13.730 0.135 1.00 98.75 137 LYS A CA 1
ATOM 1088 C C . LYS A 1 137 ? -0.319 13.783 -0.510 1.00 98.75 137 LYS A C 1
ATOM 1090 O O . LYS A 1 137 ? -0.189 13.506 -1.695 1.00 98.75 137 LYS A O 1
ATOM 1095 N N . SER A 1 138 ? 0.730 14.004 0.288 1.00 98.62 138 SER A N 1
ATOM 1096 C CA . SER A 1 138 ? 2.112 14.038 -0.214 1.00 98.62 138 SER A CA 1
ATOM 1097 C C . SER A 1 138 ? 2.541 12.718 -0.855 1.00 98.62 138 SER A C 1
ATOM 1099 O O . SER A 1 138 ? 3.412 12.711 -1.723 1.00 98.62 138 SER A O 1
ATOM 1101 N N . TYR A 1 139 ? 2.010 11.583 -0.384 1.00 98.75 139 TYR A N 1
ATOM 1102 C CA . TYR A 1 139 ? 2.331 10.297 -0.991 1.00 98.75 139 TYR A CA 1
ATOM 1103 C C . TYR A 1 139 ? 1.544 10.077 -2.285 1.00 98.75 139 TYR A C 1
ATOM 1105 O O . TYR A 1 139 ? 2.136 9.670 -3.279 1.00 98.75 139 TYR A O 1
ATOM 1113 N N . ALA A 1 140 ? 0.249 10.395 -2.287 1.00 98.75 140 ALA A N 1
ATOM 1114 C CA . ALA A 1 140 ? -0.593 10.376 -3.480 1.00 98.75 140 ALA A CA 1
ATOM 1115 C C . ALA A 1 140 ? 0.012 11.210 -4.626 1.00 98.75 140 ALA A C 1
ATOM 1117 O O . ALA A 1 140 ? 0.290 10.663 -5.689 1.00 98.75 140 ALA A O 1
ATOM 1118 N N . GLU A 1 141 ? 0.335 12.480 -4.376 1.00 98.69 141 GLU A N 1
ATOM 1119 C CA . GLU A 1 141 ? 0.963 13.382 -5.359 1.00 98.69 141 GLU A CA 1
ATOM 1120 C C . GLU A 1 141 ? 2.306 12.836 -5.874 1.00 98.69 141 GLU A C 1
ATOM 1122 O O . GLU A 1 141 ? 2.629 12.899 -7.065 1.00 98.69 141 GLU A O 1
ATOM 1127 N N . PHE A 1 142 ? 3.105 12.254 -4.974 1.00 98.75 142 PHE A N 1
ATOM 1128 C CA . PHE A 1 142 ? 4.370 11.637 -5.353 1.00 98.75 142 PHE A CA 1
ATOM 1129 C C . PHE A 1 142 ? 4.169 10.427 -6.277 1.00 98.75 142 PHE A C 1
ATOM 1131 O O . PHE A 1 142 ? 4.910 10.288 -7.249 1.00 98.75 142 PHE A O 1
ATOM 1138 N N . LEU A 1 143 ? 3.172 9.576 -6.003 1.00 98.75 143 LEU A N 1
ATOM 1139 C CA . LEU A 1 143 ? 2.829 8.432 -6.853 1.00 98.75 143 LEU A CA 1
ATOM 1140 C C . LEU A 1 143 ? 2.386 8.878 -8.247 1.00 98.75 143 LEU A C 1
ATOM 1142 O O . LEU A 1 143 ? 2.818 8.279 -9.229 1.00 98.75 143 LEU A O 1
ATOM 1146 N N . GLU A 1 144 ? 1.578 9.935 -8.339 1.00 98.50 144 GLU A N 1
ATOM 1147 C CA . GLU A 1 144 ? 1.146 10.493 -9.624 1.00 98.50 144 GLU A CA 1
ATOM 1148 C C . GLU A 1 144 ? 2.326 10.985 -10.463 1.00 98.50 144 GLU A C 1
ATOM 1150 O O . GLU A 1 144 ? 2.365 10.733 -11.666 1.00 98.50 144 GLU A O 1
ATOM 1155 N N . THR A 1 145 ? 3.304 11.627 -9.819 1.00 98.12 145 THR A N 1
ATOM 1156 C CA . THR A 1 145 ? 4.513 12.131 -10.483 1.00 98.12 145 THR A CA 1
ATOM 1157 C C . THR A 1 145 ? 5.353 10.977 -11.035 1.00 98.12 145 THR A C 1
ATOM 1159 O O . THR A 1 145 ? 5.643 10.929 -12.230 1.00 98.12 145 THR A O 1
ATOM 1162 N N . ILE A 1 146 ? 5.706 9.993 -10.197 1.00 97.75 146 ILE A N 1
ATOM 1163 C CA . ILE A 1 146 ? 6.577 8.892 -10.643 1.00 97.75 146 ILE A CA 1
ATOM 1164 C C . ILE A 1 146 ? 5.887 7.941 -11.620 1.00 97.75 146 ILE A C 1
ATOM 1166 O O . ILE A 1 146 ? 6.569 7.303 -12.413 1.00 97.75 146 ILE A O 1
ATOM 1170 N N . ALA A 1 147 ? 4.557 7.842 -11.598 1.00 97.69 147 ALA A N 1
ATOM 1171 C CA . ALA A 1 147 ? 3.831 7.024 -12.564 1.00 97.69 147 ALA A CA 1
ATOM 1172 C C . ALA A 1 147 ? 3.986 7.532 -14.002 1.00 97.69 147 ALA A C 1
ATOM 1174 O O . ALA A 1 147 ? 3.931 6.724 -14.928 1.00 97.69 147 ALA A O 1
ATOM 1175 N N . GLU A 1 148 ? 4.196 8.835 -14.193 1.00 95.12 148 GLU A N 1
ATOM 1176 C CA . GLU A 1 148 ? 4.486 9.416 -15.504 1.00 95.12 148 GLU A CA 1
ATOM 1177 C C . GLU A 1 148 ? 5.992 9.450 -15.790 1.00 95.12 148 GLU A C 1
ATOM 1179 O O . GLU A 1 148 ? 6.419 9.054 -16.875 1.00 95.12 148 GLU A O 1
ATOM 1184 N N . GLU A 1 149 ? 6.794 9.889 -14.817 1.00 96.12 149 GLU A N 1
ATOM 1185 C CA . GLU A 1 149 ? 8.213 10.210 -15.022 1.00 96.12 149 GLU A CA 1
ATOM 1186 C C . GLU A 1 149 ? 9.163 9.007 -14.904 1.00 96.12 149 GLU A C 1
ATOM 1188 O O . GLU A 1 149 ? 10.182 8.962 -15.595 1.00 96.12 149 GLU A O 1
ATOM 1193 N N . ASP A 1 150 ? 8.864 8.034 -14.035 1.00 97.06 150 ASP A N 1
ATOM 1194 C CA . ASP A 1 150 ? 9.725 6.868 -13.788 1.00 97.06 150 ASP A CA 1
ATOM 1195 C C . ASP A 1 150 ? 8.887 5.602 -13.489 1.00 97.06 150 ASP A C 1
ATOM 1197 O O . ASP A 1 150 ? 8.706 5.199 -12.334 1.00 97.06 150 ASP A O 1
ATOM 1201 N N . PRO A 1 151 ? 8.369 4.923 -14.530 1.00 96.88 151 PRO A N 1
ATOM 1202 C CA . PRO A 1 151 ? 7.511 3.749 -14.366 1.00 96.88 151 PRO A CA 1
ATOM 1203 C C . PRO A 1 151 ? 8.136 2.592 -13.556 1.00 96.88 151 PRO A C 1
ATOM 1205 O O . PRO A 1 151 ? 7.437 1.996 -12.730 1.00 96.88 151 PRO A O 1
ATOM 1208 N N . PRO A 1 152 ? 9.442 2.270 -13.691 1.00 97.44 152 PRO A N 1
ATOM 1209 C CA . PRO A 1 152 ? 10.109 1.328 -12.790 1.00 97.44 152 PRO A CA 1
ATOM 1210 C C . PRO A 1 152 ? 10.046 1.725 -11.307 1.00 97.44 152 PRO A C 1
ATOM 1212 O O . PRO A 1 152 ? 9.804 0.869 -10.446 1.00 97.44 152 PRO A O 1
ATOM 1215 N N . ALA A 1 153 ? 10.232 3.010 -10.988 1.00 97.81 153 ALA A N 1
ATOM 1216 C CA . ALA A 1 153 ? 10.060 3.535 -9.632 1.00 97.81 153 ALA A CA 1
ATOM 1217 C C . ALA A 1 153 ? 8.611 3.380 -9.146 1.00 97.81 153 ALA A C 1
ATOM 1219 O O . ALA A 1 153 ? 8.385 2.893 -8.033 1.00 97.81 153 ALA A O 1
ATOM 1220 N N . PHE A 1 154 ? 7.623 3.700 -9.984 1.00 98.50 154 PHE A N 1
ATOM 1221 C CA . PHE A 1 154 ? 6.210 3.491 -9.659 1.00 98.50 154 PHE A CA 1
ATOM 1222 C C . PHE A 1 154 ? 5.900 2.027 -9.310 1.00 98.50 154 PHE A C 1
ATOM 1224 O O . PHE A 1 154 ? 5.296 1.755 -8.270 1.00 98.50 154 PHE A O 1
ATOM 1231 N N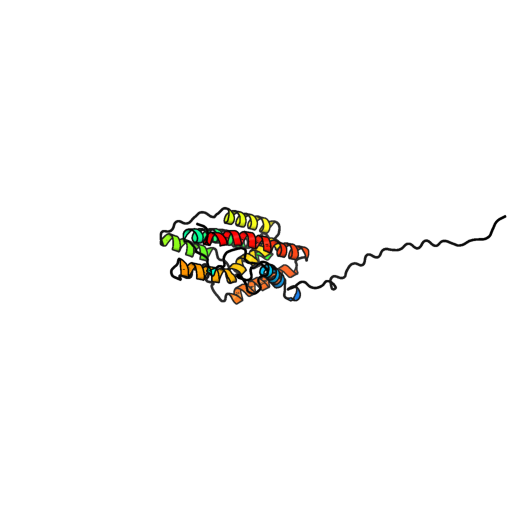 . ILE A 1 155 ? 6.391 1.066 -10.101 1.00 98.31 155 ILE A N 1
ATOM 1232 C CA . ILE A 1 155 ? 6.210 -0.368 -9.821 1.00 98.31 155 ILE A CA 1
ATOM 1233 C C . ILE A 1 155 ? 6.854 -0.786 -8.492 1.00 98.31 155 ILE A C 1
ATOM 1235 O O . ILE A 1 155 ? 6.302 -1.638 -7.790 1.00 98.31 155 ILE A O 1
ATOM 1239 N N . CYS A 1 156 ? 7.968 -0.163 -8.083 1.00 98.44 156 CYS A N 1
ATOM 1240 C CA . CYS A 1 156 ? 8.524 -0.383 -6.744 1.00 98.44 156 CYS A CA 1
ATOM 1241 C C . CYS A 1 156 ? 7.518 -0.032 -5.648 1.00 98.44 156 CYS A C 1
ATOM 1243 O O . CYS A 1 156 ? 7.319 -0.802 -4.702 1.00 98.44 156 CYS A O 1
ATOM 1245 N N . HIS A 1 157 ? 6.887 1.133 -5.768 1.00 98.62 157 HIS A N 1
ATOM 1246 C CA . HIS A 1 157 ? 5.900 1.599 -4.808 1.00 98.62 157 HIS A CA 1
ATOM 1247 C C . HIS A 1 157 ? 4.634 0.746 -4.828 1.00 98.62 157 HIS A C 1
ATOM 1249 O O . HIS A 1 157 ? 4.193 0.326 -3.759 1.00 98.62 157 HIS A O 1
ATOM 1255 N N . PHE A 1 158 ? 4.114 0.422 -6.014 1.00 98.62 158 PHE A N 1
ATOM 1256 C CA . PHE A 1 158 ? 2.979 -0.483 -6.188 1.00 98.62 158 PHE A CA 1
ATOM 1257 C C . PHE A 1 158 ? 3.228 -1.818 -5.472 1.00 98.62 158 PHE A C 1
ATOM 1259 O O . PHE A 1 158 ? 2.458 -2.212 -4.595 1.00 98.62 158 PHE A O 1
ATOM 1266 N N . TYR A 1 159 ? 4.351 -2.480 -5.773 1.00 98.44 159 TYR A N 1
ATOM 1267 C CA . TYR A 1 159 ? 4.717 -3.751 -5.150 1.00 98.44 159 TYR A CA 1
ATOM 1268 C C . TYR A 1 159 ? 4.808 -3.631 -3.628 1.00 98.44 159 TYR A C 1
ATOM 1270 O O . TYR A 1 159 ? 4.146 -4.374 -2.908 1.00 98.44 159 TYR A O 1
ATOM 1278 N N . ASN A 1 160 ? 5.608 -2.693 -3.113 1.00 97.69 160 ASN A N 1
ATOM 1279 C CA . ASN A 1 160 ? 5.828 -2.607 -1.672 1.00 97.69 160 ASN A CA 1
ATOM 1280 C C . ASN A 1 160 ? 4.545 -2.249 -0.915 1.00 97.69 160 ASN A C 1
ATOM 1282 O O . ASN A 1 160 ? 4.325 -2.790 0.165 1.00 97.69 160 ASN A O 1
ATOM 1286 N N . TYR A 1 161 ? 3.688 -1.389 -1.470 1.00 98.12 161 TYR A N 1
ATOM 1287 C CA . TYR A 1 161 ? 2.466 -0.955 -0.798 1.00 98.12 161 TYR A CA 1
ATOM 1288 C C . TYR A 1 161 ? 1.430 -2.085 -0.707 1.00 98.12 161 TYR A C 1
ATOM 1290 O O . TYR A 1 161 ? 1.007 -2.438 0.397 1.00 98.12 161 TYR A O 1
ATOM 1298 N N . TYR A 1 162 ? 1.110 -2.741 -1.831 1.00 98.38 162 TYR A N 1
ATOM 1299 C CA . TYR A 1 162 ? 0.178 -3.875 -1.838 1.00 98.38 162 TYR A CA 1
ATOM 1300 C C . TYR A 1 162 ? 0.711 -5.064 -1.028 1.00 98.38 162 TYR A C 1
ATOM 1302 O O . TYR A 1 162 ? -0.001 -5.635 -0.198 1.00 98.38 162 TYR A O 1
ATOM 1310 N N . PHE A 1 163 ? 1.978 -5.446 -1.218 1.00 97.31 163 PHE A N 1
ATOM 1311 C CA . PHE A 1 163 ? 2.514 -6.644 -0.569 1.00 97.31 163 PHE A CA 1
ATOM 1312 C C . PHE A 1 163 ? 2.706 -6.444 0.937 1.00 97.31 163 PHE A C 1
ATOM 1314 O O . PHE A 1 163 ? 2.450 -7.381 1.698 1.00 97.31 163 PHE A O 1
ATOM 1321 N N . ALA A 1 164 ? 3.069 -5.238 1.394 1.00 94.56 164 ALA A N 1
ATOM 1322 C CA . ALA A 1 164 ? 3.139 -4.940 2.825 1.00 94.56 164 ALA A CA 1
ATOM 1323 C C . ALA A 1 164 ? 1.777 -5.124 3.512 1.00 94.56 164 ALA A C 1
ATOM 1325 O O . ALA A 1 164 ? 1.715 -5.723 4.591 1.00 94.56 164 ALA A O 1
ATOM 1326 N N . HIS A 1 165 ? 0.687 -4.686 2.872 1.00 96.81 165 HIS A N 1
ATOM 1327 C CA . HIS A 1 165 ? -0.668 -4.841 3.407 1.00 96.81 165 HIS A CA 1
ATOM 1328 C C . HIS A 1 165 ? -1.065 -6.313 3.577 1.00 96.81 165 HIS A C 1
ATOM 1330 O O . HIS A 1 165 ? -1.551 -6.724 4.630 1.00 96.81 165 HIS A O 1
ATOM 1336 N N . THR A 1 166 ? -0.765 -7.142 2.575 1.00 94.31 166 THR A N 1
ATOM 1337 C CA . THR A 1 166 ? -1.103 -8.580 2.588 1.00 94.31 166 THR A CA 1
ATOM 1338 C C . THR A 1 166 ? -0.289 -9.413 3.584 1.00 94.31 166 THR A C 1
ATOM 1340 O O . THR A 1 166 ? -0.694 -10.527 3.925 1.00 94.31 166 THR A O 1
ATOM 1343 N N . ALA A 1 167 ? 0.840 -8.881 4.060 1.00 88.56 167 ALA A N 1
ATOM 1344 C CA . ALA A 1 167 ? 1.707 -9.509 5.047 1.00 88.56 167 ALA A CA 1
ATOM 1345 C C . ALA A 1 167 ? 1.542 -8.847 6.426 1.00 88.56 167 ALA A C 1
ATOM 1347 O O . ALA A 1 167 ? 0.658 -9.224 7.195 1.00 88.56 167 ALA A O 1
ATOM 1348 N N . GLY A 1 168 ? 2.373 -7.847 6.740 1.00 86.56 168 GLY A N 1
ATOM 1349 C CA . GLY A 1 168 ? 2.365 -7.168 8.039 1.00 86.56 168 GLY A CA 1
ATOM 1350 C C . GLY A 1 168 ? 1.064 -6.413 8.320 1.00 86.56 168 GLY A C 1
ATOM 1351 O O . GLY A 1 168 ? 0.614 -6.382 9.465 1.00 86.56 168 GLY A O 1
ATOM 1352 N N . GLY A 1 169 ? 0.418 -5.871 7.281 1.00 92.50 169 GLY A N 1
ATOM 1353 C CA . GLY A 1 169 ? -0.844 -5.138 7.411 1.00 92.50 169 GLY A CA 1
ATOM 1354 C C . GLY A 1 169 ? -1.962 -5.963 8.046 1.00 92.50 169 GLY A C 1
ATOM 1355 O O . GLY A 1 169 ? -2.668 -5.452 8.909 1.00 92.50 169 GLY A O 1
ATOM 1356 N N . ARG A 1 170 ? -2.070 -7.259 7.720 1.00 93.81 170 ARG A N 1
ATOM 1357 C CA . ARG A 1 170 ? -3.066 -8.164 8.325 1.00 93.81 170 ARG A CA 1
ATOM 1358 C C . ARG A 1 170 ? -2.846 -8.375 9.821 1.00 93.81 170 ARG A C 1
ATOM 1360 O O . ARG A 1 170 ? -3.806 -8.399 10.584 1.00 93.81 170 ARG A O 1
ATOM 1367 N N . PHE A 1 171 ? -1.590 -8.515 10.246 1.00 91.75 171 PHE A N 1
ATOM 1368 C CA . PHE A 1 171 ? -1.260 -8.643 11.666 1.00 91.75 171 PHE A CA 1
ATOM 1369 C C . PHE A 1 171 ? -1.606 -7.362 12.433 1.00 91.75 171 PHE A C 1
ATOM 1371 O O . PHE A 1 171 ? -2.237 -7.424 13.486 1.00 91.75 171 PHE A O 1
ATOM 1378 N N . ILE A 1 172 ? -1.248 -6.203 11.871 1.00 92.12 172 ILE A N 1
ATOM 1379 C CA . ILE A 1 172 ? -1.577 -4.893 12.444 1.00 92.12 172 ILE A CA 1
ATOM 1380 C C . ILE A 1 172 ? -3.096 -4.707 12.518 1.00 92.12 172 ILE A C 1
ATOM 1382 O O . ILE A 1 172 ? -3.604 -4.333 13.568 1.00 92.12 172 ILE A O 1
ATOM 1386 N N . GLY A 1 173 ? -3.823 -5.024 11.443 1.00 94.94 173 GLY A N 1
ATOM 1387 C CA . GLY A 1 173 ? -5.282 -4.939 11.389 1.00 94.94 173 GLY A CA 1
ATOM 1388 C C . GLY A 1 173 ? -5.962 -5.768 12.469 1.00 94.94 173 GLY A C 1
ATOM 1389 O O . GLY A 1 173 ? -6.801 -5.249 13.196 1.00 94.94 173 GLY A O 1
ATOM 1390 N N . LYS A 1 174 ? -5.531 -7.024 12.643 1.00 94.81 174 LYS A N 1
ATOM 1391 C CA . LYS A 1 174 ? -6.020 -7.888 13.723 1.00 94.81 174 LYS A CA 1
ATOM 1392 C C . LYS A 1 174 ? -5.758 -7.278 15.101 1.00 94.81 174 LYS A C 1
ATOM 1394 O O . LYS A 1 174 ? -6.667 -7.221 15.917 1.00 94.81 174 LYS A O 1
ATOM 1399 N N . LYS A 1 175 ? -4.538 -6.791 15.350 1.00 92.88 175 LYS A N 1
ATOM 1400 C CA . LYS A 1 175 ? -4.177 -6.181 16.636 1.00 92.88 175 LYS A CA 1
ATOM 1401 C C . LYS A 1 175 ? -5.016 -4.936 16.932 1.00 92.88 175 LYS A C 1
ATOM 1403 O O . LYS A 1 175 ? -5.469 -4.781 18.054 1.00 92.88 175 LYS A O 1
ATOM 1408 N N . VAL A 1 176 ? -5.238 -4.069 15.944 1.00 95.12 176 VAL A N 1
ATOM 1409 C CA . VAL A 1 176 ? -6.104 -2.894 16.113 1.00 95.12 176 VAL A CA 1
ATOM 1410 C C . VAL A 1 176 ? -7.548 -3.320 16.368 1.00 95.12 176 VAL A C 1
ATOM 1412 O O . VAL A 1 176 ? -8.170 -2.812 17.295 1.00 95.12 176 VAL A O 1
ATOM 1415 N N . ALA A 1 177 ? -8.067 -4.282 15.603 1.00 95.81 177 ALA A N 1
ATOM 1416 C CA . ALA A 1 177 ? -9.425 -4.778 15.784 1.00 95.81 177 ALA A CA 1
ATOM 1417 C C . ALA A 1 177 ? -9.661 -5.353 17.187 1.00 95.81 177 ALA A C 1
ATOM 1419 O O . ALA A 1 177 ? -10.671 -5.036 17.810 1.00 95.81 177 ALA A O 1
ATOM 1420 N N . ASP A 1 178 ? -8.715 -6.145 17.695 1.00 95.12 178 ASP A N 1
ATOM 1421 C CA . ASP A 1 178 ? -8.784 -6.736 19.035 1.00 95.12 178 ASP A CA 1
ATOM 1422 C C . ASP A 1 178 ? -8.772 -5.663 20.151 1.00 95.12 178 ASP A C 1
ATOM 1424 O O . ASP A 1 178 ? -9.340 -5.890 21.214 1.00 95.12 178 ASP A O 1
ATOM 1428 N N . GLU A 1 179 ? -8.144 -4.500 19.927 1.00 95.12 179 GLU A N 1
ATOM 1429 C CA . GLU A 1 179 ? -8.011 -3.432 20.935 1.00 95.12 179 GLU A CA 1
ATOM 1430 C C . GLU A 1 179 ? -9.155 -2.409 20.908 1.00 95.12 179 GLU A C 1
ATOM 1432 O O . GLU A 1 179 ? -9.551 -1.918 21.964 1.00 95.12 179 GLU A O 1
ATOM 1437 N N . ILE A 1 180 ? -9.652 -2.032 19.721 1.00 95.75 180 ILE A N 1
ATOM 1438 C CA . ILE A 1 180 ? -10.601 -0.909 19.585 1.00 95.75 180 ILE A CA 1
ATOM 1439 C C . ILE A 1 180 ? -11.861 -1.223 18.773 1.00 95.75 180 ILE A C 1
ATOM 1441 O O . ILE A 1 180 ? -12.726 -0.360 18.695 1.00 95.75 180 ILE A O 1
ATOM 1445 N N . LEU A 1 181 ? -11.989 -2.414 18.171 1.00 96.62 181 LEU A N 1
ATOM 1446 C CA . LEU A 1 181 ? -13.144 -2.786 17.331 1.00 96.62 181 LEU A CA 1
ATOM 1447 C C . LEU A 1 181 ? -13.826 -4.088 17.784 1.00 96.62 181 LEU A C 1
ATOM 1449 O O . LEU A 1 181 ? -14.464 -4.750 16.965 1.00 96.62 181 LEU A O 1
ATOM 1453 N N . ASP A 1 182 ? -13.646 -4.500 19.041 1.00 95.12 182 ASP A N 1
ATOM 1454 C CA . ASP A 1 182 ? -14.204 -5.742 19.602 1.00 95.12 182 ASP A CA 1
ATOM 1455 C C . ASP A 1 182 ? -13.919 -6.992 18.741 1.00 95.12 182 ASP A C 1
ATOM 1457 O O . ASP A 1 182 ? -14.752 -7.887 18.581 1.00 95.12 182 ASP A O 1
ATOM 1461 N N . GLY A 1 183 ? -12.729 -7.045 18.132 1.00 95.38 183 GLY A N 1
ATOM 1462 C CA . GLY A 1 183 ? -12.295 -8.146 17.268 1.00 95.38 183 GLY A CA 1
ATOM 1463 C C . GLY A 1 183 ? -12.923 -8.157 15.868 1.00 95.38 183 GLY A C 1
ATOM 1464 O O . GLY A 1 183 ? -12.753 -9.134 15.133 1.00 95.38 183 GLY A O 1
ATOM 1465 N N . ARG A 1 184 ? -13.638 -7.098 15.460 1.00 96.06 184 ARG A N 1
ATOM 1466 C CA . ARG A 1 184 ? -14.237 -6.991 14.122 1.00 96.06 184 ARG A CA 1
ATOM 1467 C C . ARG A 1 184 ? -13.169 -6.969 13.031 1.00 96.06 184 ARG A C 1
ATOM 1469 O O . ARG A 1 184 ? -12.375 -6.039 12.926 1.00 96.06 184 ARG A O 1
ATOM 1476 N N . GLU A 1 185 ? -13.222 -7.947 12.134 1.00 97.00 185 GLU A N 1
ATOM 1477 C CA . GLU A 1 185 ? -12.403 -7.934 10.924 1.00 97.00 185 GLU A CA 1
ATOM 1478 C C . GLU A 1 185 ? -13.036 -7.038 9.846 1.00 97.00 185 GLU A C 1
ATOM 1480 O O . GLU A 1 185 ? -14.116 -7.336 9.322 1.00 97.00 185 GLU A O 1
ATOM 1485 N N . LEU A 1 186 ? -12.336 -5.954 9.512 1.00 98.31 186 LEU A N 1
ATOM 1486 C CA . LEU A 1 186 ? -12.698 -5.006 8.457 1.00 98.31 186 LEU A CA 1
ATOM 1487 C C . LEU A 1 186 ? -12.526 -5.589 7.044 1.00 98.31 186 LEU A C 1
ATOM 1489 O O . LEU A 1 186 ? -11.695 -6.475 6.816 1.00 98.31 186 LEU A O 1
ATOM 1493 N N . GLU A 1 187 ? -13.284 -5.068 6.080 1.00 98.56 187 GLU A N 1
ATOM 1494 C CA . GLU A 1 187 ? -13.236 -5.473 4.670 1.00 98.56 187 GLU A CA 1
ATOM 1495 C C . GLU A 1 187 ? -11.867 -5.204 4.038 1.00 98.56 187 GLU A C 1
ATOM 1497 O O . GLU A 1 187 ? -11.411 -5.968 3.184 1.00 98.56 187 GLU A O 1
ATOM 1502 N N . PHE A 1 188 ? -11.155 -4.176 4.504 1.00 98.56 188 PHE A N 1
ATOM 1503 C CA . PHE A 1 188 ? -9.803 -3.834 4.075 1.00 98.56 188 PHE A CA 1
ATOM 1504 C C . PHE A 1 188 ? -8.834 -5.029 4.142 1.00 98.56 188 PHE A C 1
ATOM 1506 O O . PHE A 1 188 ? -7.936 -5.148 3.299 1.00 98.56 188 PHE A O 1
ATOM 1513 N N . TYR A 1 189 ? -9.049 -5.957 5.083 1.00 98.06 189 TYR A N 1
ATOM 1514 C CA . TYR A 1 189 ? -8.224 -7.151 5.306 1.00 98.06 189 TYR A CA 1
ATOM 1515 C C . TYR A 1 189 ? -8.803 -8.442 4.707 1.00 98.06 189 TYR A C 1
ATOM 1517 O O . TYR A 1 189 ? -8.276 -9.526 4.974 1.00 98.06 189 TYR A O 1
ATOM 1525 N N . LYS A 1 190 ? -9.856 -8.351 3.886 1.00 97.62 190 LYS A N 1
ATOM 1526 C CA . LYS A 1 190 ? -10.508 -9.497 3.237 1.00 97.62 190 LYS A CA 1
ATOM 1527 C C . LYS A 1 190 ? -10.332 -9.443 1.725 1.00 97.62 190 LYS A C 1
ATOM 1529 O O . LYS A 1 190 ? -10.436 -8.389 1.103 1.00 97.62 190 LYS A O 1
ATOM 1534 N N . TRP A 1 191 ? -10.095 -10.593 1.102 1.00 97.56 191 TRP A N 1
ATOM 1535 C CA . TRP A 1 191 ? -9.944 -10.708 -0.351 1.00 97.56 191 TRP A CA 1
ATOM 1536 C C . TRP A 1 191 ? -10.962 -11.683 -0.924 1.00 97.56 191 TRP A C 1
ATOM 1538 O O . TRP A 1 191 ? -11.268 -12.710 -0.318 1.00 97.56 191 TRP A O 1
ATOM 1548 N N . LYS A 1 192 ? -11.459 -11.375 -2.124 1.00 94.69 192 LYS A N 1
ATOM 1549 C CA . LYS A 1 192 ? -12.239 -12.327 -2.912 1.00 94.69 192 LYS A CA 1
ATOM 1550 C C . LYS A 1 192 ? -11.264 -13.292 -3.587 1.00 94.69 192 LYS A C 1
ATOM 1552 O O . LYS A 1 192 ? -10.521 -12.899 -4.478 1.00 94.69 192 LYS A O 1
ATOM 1557 N N . GLY A 1 193 ? -11.273 -14.551 -3.156 1.00 92.38 193 GLY A N 1
ATOM 1558 C CA . GLY A 1 193 ? -10.407 -15.603 -3.692 1.00 92.38 193 GLY A CA 1
ATOM 1559 C C . GLY A 1 193 ? -9.168 -15.888 -2.841 1.00 92.38 193 GLY A C 1
ATOM 1560 O O . GLY A 1 193 ? -8.987 -15.367 -1.742 1.00 92.38 193 GLY A O 1
ATOM 1561 N N . GLU A 1 194 ? -8.313 -16.777 -3.341 1.00 95.88 194 GLU A N 1
ATOM 1562 C CA . GLU A 1 194 ? -7.128 -17.236 -2.616 1.00 95.88 194 GLU A CA 1
ATOM 1563 C C . GLU A 1 194 ? -5.982 -16.227 -2.737 1.00 95.88 194 GLU A C 1
ATOM 1565 O O . GLU A 1 194 ? -5.307 -16.151 -3.766 1.00 95.88 194 GLU A O 1
ATOM 1570 N N . LEU A 1 195 ? -5.711 -15.497 -1.652 1.00 95.69 195 LEU A N 1
ATOM 1571 C CA . LEU A 1 195 ? -4.662 -14.476 -1.596 1.00 95.69 195 LEU A CA 1
ATOM 1572 C C . LEU A 1 195 ? -3.289 -14.939 -2.141 1.00 95.69 195 LEU A C 1
ATOM 1574 O O . LEU A 1 195 ? -2.684 -14.181 -2.897 1.00 95.69 195 LEU A O 1
ATOM 1578 N N . PRO A 1 196 ? -2.783 -16.163 -1.864 1.00 97.31 196 PRO A N 1
ATOM 1579 C CA . PRO A 1 196 ? -1.530 -16.627 -2.465 1.00 97.31 196 PRO A CA 1
ATOM 1580 C C . PRO A 1 196 ? -1.552 -16.672 -3.999 1.00 97.31 196 PRO A C 1
ATOM 1582 O O . PRO A 1 196 ? -0.544 -16.343 -4.623 1.00 97.31 196 PRO A O 1
ATOM 1585 N N . LYS A 1 197 ? -2.690 -17.038 -4.610 1.00 98.00 197 LYS A N 1
ATOM 1586 C CA . LYS A 1 197 ? -2.852 -17.056 -6.073 1.00 98.00 197 LYS A CA 1
ATOM 1587 C C . LYS A 1 197 ? -2.851 -15.637 -6.640 1.00 98.00 197 LYS A C 1
ATOM 1589 O O . LYS A 1 197 ? -2.133 -15.390 -7.604 1.00 98.00 197 LYS A O 1
ATOM 1594 N N . LEU A 1 198 ? -3.574 -14.710 -6.003 1.00 98.25 198 LEU A N 1
ATOM 1595 C CA . LEU A 1 198 ? -3.598 -13.292 -6.396 1.00 98.25 198 LEU A CA 1
ATOM 1596 C C . LEU A 1 198 ? -2.191 -12.679 -6.344 1.00 98.25 198 LEU A C 1
ATOM 1598 O O . LEU A 1 198 ? -1.724 -12.076 -7.308 1.00 98.25 198 LEU A O 1
ATOM 1602 N N . LEU A 1 199 ? -1.476 -12.907 -5.238 1.00 98.00 199 LEU A N 1
ATOM 1603 C CA . LEU A 1 199 ? -0.109 -12.426 -5.067 1.00 98.00 199 LEU A CA 1
ATOM 1604 C C . LEU A 1 199 ? 0.831 -13.003 -6.127 1.00 98.00 199 LEU A C 1
ATOM 1606 O O . LEU A 1 199 ? 1.594 -12.248 -6.720 1.00 98.00 199 LEU A O 1
ATOM 1610 N N . ASN A 1 200 ? 0.785 -14.313 -6.383 1.00 98.00 200 ASN A N 1
ATOM 1611 C CA . ASN A 1 200 ? 1.642 -14.939 -7.393 1.00 98.00 200 ASN A CA 1
ATOM 1612 C C . ASN A 1 200 ? 1.370 -14.395 -8.798 1.00 98.00 200 ASN A C 1
ATOM 1614 O O . ASN A 1 200 ? 2.324 -14.056 -9.488 1.00 98.00 200 ASN A O 1
ATOM 1618 N N . ALA A 1 201 ? 0.105 -14.193 -9.173 1.00 98.19 201 ALA A N 1
ATOM 1619 C CA . ALA A 1 201 ? -0.238 -13.600 -10.464 1.00 98.19 201 ALA A CA 1
ATOM 1620 C C . ALA A 1 201 ? 0.383 -12.202 -10.645 1.00 98.19 201 ALA A C 1
ATOM 1622 O O . ALA A 1 201 ? 0.928 -11.894 -11.705 1.00 98.19 201 ALA A O 1
ATOM 1623 N N . VAL A 1 202 ? 0.363 -11.362 -9.603 1.00 98.31 202 VAL A N 1
ATOM 1624 C CA . VAL A 1 202 ? 1.018 -10.043 -9.644 1.00 98.31 202 VAL A CA 1
ATOM 1625 C C . VAL A 1 202 ? 2.543 -10.169 -9.693 1.00 98.31 202 VAL A C 1
ATOM 1627 O O . VAL A 1 202 ? 3.185 -9.429 -10.438 1.00 98.31 202 VAL A O 1
ATOM 1630 N N . ARG A 1 203 ? 3.145 -11.119 -8.961 1.00 98.44 203 ARG A N 1
ATOM 1631 C CA . ARG A 1 203 ? 4.598 -11.368 -9.034 1.00 98.44 203 ARG A CA 1
ATOM 1632 C C . ARG A 1 203 ? 5.032 -11.766 -10.445 1.00 98.44 203 ARG A C 1
ATOM 1634 O O . ARG A 1 203 ? 6.017 -11.231 -10.946 1.00 98.44 203 ARG A O 1
ATOM 1641 N N . ASP A 1 204 ? 4.289 -12.661 -11.085 1.00 98.19 204 ASP A N 1
ATOM 1642 C CA . ASP A 1 204 ? 4.588 -13.136 -12.438 1.00 98.19 204 ASP A CA 1
ATOM 1643 C C . ASP A 1 204 ? 4.477 -12.000 -13.461 1.00 98.19 204 ASP A C 1
ATOM 1645 O O . ASP A 1 204 ? 5.346 -11.849 -14.320 1.00 98.19 204 ASP A O 1
ATOM 1649 N N . LYS A 1 205 ? 3.468 -11.129 -13.313 1.00 98.19 205 LYS A N 1
ATOM 1650 C CA . LYS A 1 205 ? 3.329 -9.905 -14.115 1.00 98.19 205 LYS A CA 1
ATOM 1651 C C . LYS A 1 205 ? 4.530 -8.969 -13.951 1.00 98.19 205 LYS A C 1
ATOM 1653 O O . LYS A 1 205 ? 5.096 -8.566 -14.963 1.00 98.19 205 LYS A O 1
ATOM 1658 N N . ILE A 1 206 ? 4.964 -8.678 -12.717 1.00 98.25 206 ILE A N 1
ATOM 1659 C CA . ILE A 1 206 ? 6.150 -7.834 -12.457 1.00 98.25 206 ILE A CA 1
ATOM 1660 C C . ILE A 1 206 ? 7.412 -8.461 -13.060 1.00 98.25 206 ILE A C 1
ATOM 1662 O O . ILE A 1 206 ? 8.188 -7.767 -13.714 1.00 98.25 206 ILE A O 1
ATOM 1666 N N . ASN A 1 207 ? 7.619 -9.767 -12.861 1.00 98.00 207 ASN A N 1
ATOM 1667 C CA . ASN A 1 207 ? 8.773 -10.466 -13.421 1.00 98.00 207 ASN A CA 1
ATOM 1668 C C . ASN A 1 207 ? 8.807 -10.324 -14.945 1.00 98.00 207 ASN A C 1
ATOM 1670 O O . ASN A 1 207 ? 9.822 -9.867 -15.463 1.00 98.00 207 ASN A O 1
ATOM 1674 N N . ARG A 1 208 ? 7.690 -10.603 -15.626 1.00 97.06 208 ARG A N 1
ATOM 1675 C CA . ARG A 1 208 ? 7.576 -10.492 -17.085 1.00 97.06 208 ARG A CA 1
ATOM 1676 C C . ARG A 1 208 ? 7.880 -9.082 -17.593 1.00 97.06 208 ARG A C 1
ATOM 1678 O O . ARG A 1 208 ? 8.741 -8.935 -18.447 1.00 97.06 208 ARG A O 1
ATOM 1685 N N . ILE A 1 209 ? 7.244 -8.036 -17.053 1.00 96.06 209 ILE A N 1
ATOM 1686 C CA . ILE A 1 209 ? 7.499 -6.662 -17.539 1.00 96.06 209 ILE A CA 1
ATOM 1687 C C . ILE A 1 209 ? 8.944 -6.216 -17.280 1.00 96.06 209 ILE A C 1
ATOM 1689 O O . ILE A 1 209 ? 9.490 -5.403 -18.017 1.00 96.06 209 ILE A O 1
ATOM 1693 N N . SER A 1 210 ? 9.583 -6.764 -16.242 1.00 96.25 210 SER A N 1
ATOM 1694 C CA . SER A 1 210 ? 10.965 -6.439 -15.898 1.00 96.25 210 SER A CA 1
ATOM 1695 C C . SER A 1 210 ? 11.995 -7.170 -16.764 1.00 96.25 210 SER A C 1
ATOM 1697 O O . SER A 1 210 ? 13.185 -6.873 -16.668 1.00 96.25 210 SER A O 1
ATOM 1699 N N . GLU A 1 211 ? 11.598 -8.136 -17.596 1.00 94.94 211 GLU A N 1
ATOM 1700 C CA . GLU A 1 211 ? 12.516 -8.792 -18.538 1.00 94.94 211 GLU A CA 1
ATOM 1701 C C . GLU A 1 211 ? 13.040 -7.801 -19.583 1.00 94.94 211 GLU A C 1
ATOM 1703 O O . GLU A 1 211 ? 14.213 -7.868 -19.946 1.00 94.94 211 GLU A O 1
ATOM 1708 N N . GLU A 1 212 ? 12.211 -6.832 -19.974 1.00 93.12 212 GLU A N 1
ATOM 1709 C CA . GLU A 1 212 ? 12.548 -5.779 -20.940 1.00 93.12 212 GLU A CA 1
ATOM 1710 C C . GLU A 1 212 ? 13.306 -4.597 -20.312 1.00 93.12 212 GLU A C 1
ATOM 1712 O O . GLU A 1 212 ? 13.845 -3.749 -21.020 1.00 93.12 212 GLU A O 1
ATOM 1717 N N . TRP A 1 213 ? 13.369 -4.524 -18.980 1.00 95.25 213 TRP A N 1
ATOM 1718 C CA . TRP A 1 213 ? 14.030 -3.425 -18.280 1.00 95.25 213 TRP A CA 1
ATOM 1719 C C . TRP A 1 213 ? 15.549 -3.547 -18.332 1.00 95.25 213 TRP A C 1
ATOM 1721 O O . TRP A 1 213 ? 16.119 -4.614 -18.058 1.00 95.25 213 TRP A O 1
ATOM 1731 N N . SER A 1 214 ? 16.214 -2.410 -18.554 1.00 95.88 214 SER A N 1
ATOM 1732 C CA . SER A 1 214 ? 17.659 -2.312 -18.368 1.00 95.88 214 SER A CA 1
ATOM 1733 C C . SER A 1 214 ? 18.041 -2.570 -16.906 1.00 95.88 214 SER A C 1
ATOM 1735 O O . SER A 1 214 ? 17.213 -2.550 -15.982 1.00 95.88 214 SER A O 1
ATOM 1737 N N . ARG A 1 215 ? 19.330 -2.817 -16.655 1.00 94.12 215 ARG A N 1
ATOM 1738 C CA . ARG A 1 215 ? 19.804 -2.978 -15.275 1.00 94.12 215 ARG A CA 1
ATOM 1739 C C . ARG A 1 215 ? 19.648 -1.676 -14.494 1.00 94.12 215 ARG A C 1
ATOM 1741 O O . ARG A 1 215 ? 19.353 -1.722 -13.301 1.00 94.12 215 ARG A O 1
ATOM 1748 N N . GLU A 1 216 ? 19.808 -0.544 -15.164 1.00 95.38 216 GLU A N 1
ATOM 1749 C CA . GLU A 1 216 ? 19.633 0.796 -14.624 1.00 95.38 216 GLU A CA 1
ATOM 1750 C C . GLU A 1 216 ? 18.186 1.021 -14.171 1.00 95.38 216 GLU A C 1
ATOM 1752 O O . GLU A 1 216 ? 17.975 1.526 -13.071 1.00 95.38 216 GLU A O 1
ATOM 1757 N N . ASP A 1 217 ? 17.198 0.592 -14.960 1.00 96.31 217 ASP A N 1
ATOM 1758 C CA . ASP A 1 217 ? 15.769 0.694 -14.617 1.00 96.31 217 ASP A CA 1
ATOM 1759 C C . ASP A 1 217 ? 15.427 -0.150 -13.388 1.00 96.31 217 ASP A C 1
ATOM 1761 O O . ASP A 1 217 ? 14.820 0.335 -12.429 1.00 96.31 217 ASP A O 1
ATOM 1765 N N . LYS A 1 218 ? 15.905 -1.401 -13.366 1.00 97.06 218 LYS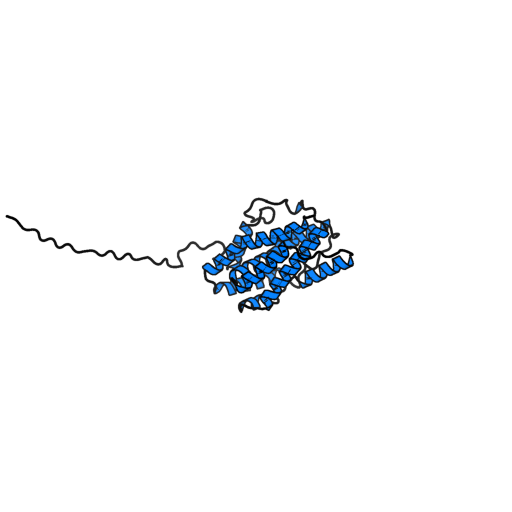 A N 1
ATOM 1766 C CA . LYS A 1 218 ? 15.790 -2.281 -12.197 1.00 97.06 218 LYS A CA 1
ATOM 1767 C C . LYS A 1 218 ? 16.434 -1.654 -10.962 1.00 97.06 218 LYS A C 1
ATOM 1769 O O . LYS A 1 218 ? 15.900 -1.760 -9.863 1.00 97.06 218 LYS A O 1
ATOM 1774 N N . ASP A 1 219 ? 17.564 -0.972 -11.119 1.00 94.81 219 ASP A N 1
ATOM 1775 C CA . ASP A 1 219 ? 18.277 -0.343 -10.005 1.00 94.81 219 ASP A CA 1
ATOM 1776 C C . ASP A 1 219 ? 17.575 0.911 -9.491 1.00 94.81 219 ASP A C 1
ATOM 1778 O O . ASP A 1 219 ? 17.573 1.134 -8.279 1.00 94.81 219 ASP A O 1
ATOM 1782 N N . ARG A 1 220 ? 16.951 1.704 -10.370 1.00 94.06 220 ARG A N 1
ATOM 1783 C CA . ARG A 1 220 ? 16.082 2.817 -9.958 1.00 94.06 220 ARG A CA 1
ATOM 1784 C C . ARG A 1 220 ? 14.881 2.306 -9.173 1.00 94.06 220 ARG A C 1
ATOM 1786 O O . ARG A 1 220 ? 14.667 2.763 -8.055 1.00 94.06 220 ARG A O 1
ATOM 1793 N N . CYS A 1 221 ? 14.211 1.270 -9.677 1.00 97.69 221 CYS A N 1
ATOM 1794 C CA . CYS A 1 221 ? 13.135 0.590 -8.962 1.00 97.69 221 CYS A CA 1
ATOM 1795 C C . CYS A 1 221 ? 13.583 0.155 -7.553 1.00 97.69 221 CYS A C 1
ATOM 1797 O O . CYS A 1 221 ? 13.000 0.572 -6.558 1.00 97.69 221 CYS A O 1
ATOM 1799 N N . LEU A 1 222 ? 14.684 -0.595 -7.426 1.00 97.00 222 LEU A N 1
ATOM 1800 C CA . LEU A 1 222 ? 15.154 -1.066 -6.115 1.00 97.00 222 LEU A CA 1
ATOM 1801 C C . LEU A 1 222 ? 15.519 0.076 -5.147 1.00 97.00 222 LEU A C 1
ATOM 1803 O O . LEU A 1 222 ? 15.281 -0.056 -3.942 1.00 97.00 222 LEU A O 1
ATOM 1807 N N . LYS A 1 223 ? 16.071 1.195 -5.641 1.00 95.88 223 LYS A N 1
ATOM 1808 C CA . LYS A 1 223 ? 16.434 2.366 -4.818 1.00 95.88 223 LYS A CA 1
ATOM 1809 C C . LYS A 1 223 ? 15.219 3.047 -4.181 1.00 95.88 223 LYS A C 1
ATOM 1811 O O . LYS A 1 223 ? 15.335 3.541 -3.058 1.00 95.88 223 LYS A O 1
ATOM 1816 N N . GLU A 1 224 ? 14.055 3.000 -4.824 1.00 97.62 224 GLU A N 1
ATOM 1817 C CA . GLU A 1 224 ? 12.820 3.594 -4.294 1.00 97.62 224 GLU A CA 1
ATOM 1818 C C . GLU A 1 224 ? 12.233 2.841 -3.093 1.00 97.62 224 GLU A C 1
ATOM 1820 O O . GLU A 1 224 ? 11.428 3.395 -2.341 1.00 97.62 224 GLU A O 1
ATOM 1825 N N . THR A 1 225 ? 12.674 1.606 -2.823 1.00 96.38 225 THR A N 1
ATOM 1826 C CA . THR A 1 225 ? 12.155 0.800 -1.702 1.00 96.38 225 THR A CA 1
ATOM 1827 C C . THR A 1 225 ? 12.233 1.556 -0.369 1.00 96.38 225 THR A C 1
ATOM 1829 O O . THR A 1 225 ? 11.269 1.589 0.394 1.00 96.38 225 THR A O 1
ATOM 1832 N N . ALA A 1 226 ? 13.350 2.237 -0.091 1.00 94.12 226 ALA A N 1
ATOM 1833 C CA . ALA A 1 226 ? 13.507 3.007 1.145 1.00 94.12 226 ALA A CA 1
ATOM 1834 C C . ALA A 1 226 ? 12.519 4.181 1.240 1.00 94.12 226 ALA A C 1
ATOM 1836 O O . ALA A 1 226 ? 12.021 4.491 2.326 1.00 94.12 226 ALA A O 1
ATOM 1837 N N . LYS A 1 227 ? 12.211 4.817 0.106 1.00 96.88 227 LYS A N 1
ATOM 1838 C CA . LYS A 1 227 ? 11.260 5.925 0.034 1.00 96.88 227 LYS A CA 1
ATOM 1839 C C . LYS A 1 227 ? 9.828 5.429 0.227 1.00 96.88 227 LYS A C 1
ATOM 1841 O O . LYS A 1 227 ? 9.096 6.027 1.014 1.00 96.88 227 LYS A O 1
ATOM 1846 N N . SER A 1 228 ? 9.465 4.296 -0.378 1.00 97.44 228 SER A N 1
ATOM 1847 C CA . SER A 1 228 ? 8.176 3.627 -0.152 1.00 97.44 228 SER A CA 1
ATOM 1848 C C . SER A 1 228 ? 7.942 3.325 1.332 1.00 97.44 228 SER A C 1
ATOM 1850 O O . SER A 1 228 ? 6.906 3.708 1.873 1.00 97.44 228 SER A O 1
ATOM 1852 N N . PHE A 1 229 ? 8.941 2.772 2.032 1.00 93.75 229 PHE A N 1
ATOM 1853 C CA . PHE A 1 229 ? 8.871 2.517 3.480 1.00 93.75 229 PHE A CA 1
ATOM 1854 C C . PHE A 1 229 ? 8.752 3.799 4.306 1.00 93.75 229 PHE A C 1
ATOM 1856 O O . PHE A 1 229 ? 8.058 3.830 5.322 1.00 93.75 229 PHE A O 1
ATOM 1863 N N . LYS A 1 230 ? 9.435 4.874 3.894 1.00 94.62 230 LYS A N 1
ATOM 1864 C CA . LYS A 1 230 ? 9.342 6.169 4.575 1.00 94.62 230 LYS A CA 1
ATOM 1865 C C . LYS A 1 230 ? 7.921 6.723 4.503 1.00 94.62 230 LYS A C 1
ATOM 1867 O O . LYS A 1 230 ? 7.411 7.183 5.524 1.00 94.62 230 LYS A O 1
ATOM 1872 N N . TYR A 1 231 ? 7.297 6.682 3.326 1.00 97.06 231 TYR A N 1
ATOM 1873 C CA . TYR A 1 231 ? 5.916 7.123 3.156 1.00 97.06 231 TYR A CA 1
ATOM 1874 C C . TYR A 1 231 ? 4.941 6.217 3.909 1.00 97.06 231 TYR A C 1
ATOM 1876 O O . TYR A 1 231 ? 4.211 6.705 4.768 1.00 97.06 231 TYR A O 1
ATOM 1884 N N . SER A 1 232 ? 4.976 4.903 3.673 1.00 94.62 232 SER A N 1
ATOM 1885 C CA . SER A 1 232 ? 4.052 3.965 4.324 1.00 94.62 232 SER A CA 1
ATOM 1886 C C . SER A 1 232 ? 4.191 3.976 5.847 1.00 94.62 232 SER A C 1
ATOM 1888 O O . SER A 1 232 ? 3.188 3.956 6.554 1.00 94.62 232 SER A O 1
ATOM 1890 N N . GLY A 1 233 ? 5.409 4.124 6.375 1.00 93.00 233 GLY A N 1
ATOM 1891 C CA . GLY A 1 233 ? 5.657 4.262 7.808 1.00 93.00 233 GLY A CA 1
ATOM 1892 C C . GLY A 1 233 ? 5.053 5.530 8.424 1.00 93.00 233 GLY A C 1
ATOM 1893 O O . GLY A 1 233 ? 4.628 5.498 9.577 1.00 93.00 233 GLY A O 1
ATOM 1894 N N . LYS A 1 234 ? 4.980 6.647 7.683 1.00 94.44 234 LYS A N 1
ATOM 1895 C CA . LYS A 1 234 ? 4.300 7.872 8.148 1.00 94.44 234 LYS A CA 1
ATOM 1896 C C . LYS A 1 234 ? 2.794 7.669 8.272 1.00 94.44 234 LYS A C 1
ATOM 1898 O O . LYS A 1 234 ? 2.226 8.081 9.279 1.00 94.44 234 LYS A O 1
ATOM 1903 N N . ILE A 1 235 ? 2.187 7.000 7.292 1.00 96.69 235 ILE A N 1
ATOM 1904 C CA . ILE A 1 235 ? 0.759 6.660 7.318 1.00 96.69 235 ILE A CA 1
ATOM 1905 C C . ILE A 1 235 ? 0.477 5.673 8.451 1.00 96.69 235 ILE A C 1
ATOM 1907 O O . ILE A 1 235 ? -0.426 5.874 9.253 1.00 96.69 235 ILE A O 1
ATOM 1911 N N . LEU A 1 236 ? 1.311 4.643 8.588 1.00 93.94 236 LEU A N 1
ATOM 1912 C CA . LEU A 1 236 ? 1.163 3.626 9.623 1.00 93.94 236 LEU A CA 1
ATOM 1913 C C . LEU A 1 236 ? 1.209 4.210 11.042 1.00 93.94 236 LEU A C 1
ATOM 1915 O O . LEU A 1 236 ? 0.460 3.780 11.914 1.00 93.94 236 LEU A O 1
ATOM 1919 N N . ARG A 1 237 ? 2.049 5.224 11.282 1.00 92.56 237 ARG A N 1
ATOM 1920 C CA . ARG A 1 237 ? 2.126 5.896 12.587 1.00 92.56 237 ARG A CA 1
ATOM 1921 C C . ARG A 1 237 ? 0.851 6.646 12.973 1.00 92.56 237 ARG A C 1
ATOM 1923 O O . ARG A 1 237 ? 0.678 6.905 14.161 1.00 92.56 237 ARG A O 1
ATOM 1930 N N . LYS A 1 238 ? -0.053 6.956 12.032 1.00 94.69 238 LYS A N 1
ATOM 1931 C CA . LYS A 1 238 ? -1.343 7.592 12.354 1.00 94.69 238 LYS A CA 1
ATOM 1932 C C . LYS A 1 238 ? -2.171 6.735 13.309 1.00 94.69 238 LYS A C 1
ATOM 1934 O O . LYS A 1 238 ? -2.779 7.290 14.209 1.00 94.69 238 LYS A O 1
ATOM 1939 N N . ILE A 1 239 ? -2.066 5.405 13.211 1.00 93.44 239 ILE A N 1
ATOM 1940 C CA . ILE A 1 239 ? -2.760 4.448 14.091 1.00 93.44 239 ILE A CA 1
ATOM 194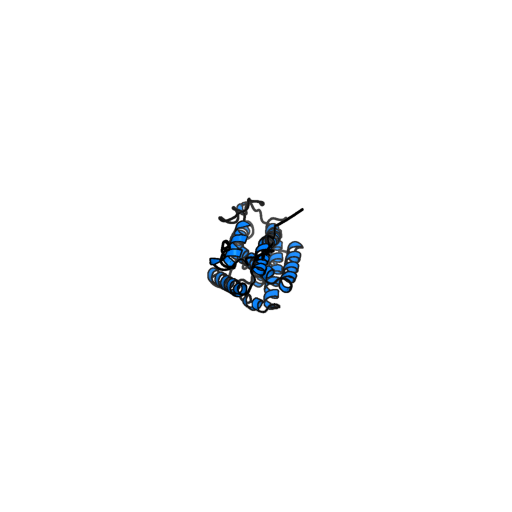1 C C . ILE A 1 239 ? -2.525 4.746 15.579 1.00 93.44 239 ILE A C 1
ATOM 1943 O O . ILE A 1 239 ? -3.438 4.605 16.387 1.00 93.44 239 ILE A O 1
ATOM 1947 N N . ILE A 1 240 ? -1.303 5.148 15.933 1.00 89.00 240 ILE A N 1
ATOM 1948 C CA . ILE A 1 240 ? -0.877 5.422 17.315 1.00 89.00 240 ILE A CA 1
ATOM 1949 C C . ILE A 1 240 ? -0.707 6.919 17.602 1.00 89.00 240 ILE A C 1
ATOM 1951 O O . ILE A 1 240 ? -0.193 7.286 18.656 1.00 89.00 240 ILE A O 1
ATOM 1955 N N . SER A 1 241 ? -1.069 7.779 16.649 1.00 80.00 241 SER A N 1
ATOM 1956 C CA . SER A 1 241 ? -1.034 9.227 16.833 1.00 80.00 241 SER A CA 1
ATOM 1957 C C . SER A 1 241 ? -2.358 9.676 17.447 1.00 80.00 241 SER A C 1
ATOM 1959 O O . SER A 1 241 ? -3.424 9.254 17.003 1.00 80.00 241 SER A O 1
ATOM 1961 N N . SER A 1 242 ? -2.264 10.498 18.488 1.00 57.00 242 SER A N 1
ATOM 1962 C CA . SER A 1 242 ? -3.383 11.189 19.137 1.00 57.00 242 SER A CA 1
ATOM 1963 C C . SER A 1 242 ? -3.761 12.453 18.384 1.00 57.00 242 SER A C 1
ATOM 1965 O O . SER A 1 242 ? -2.813 13.226 18.103 1.00 57.00 242 SER A O 1
#

Foldseek 3Di:
DDDDDDDDDDDDDDDPDPPPDDPPPDDDDQCNVVFLVRVLVLLLQQCADCLLDVSYNDHDPDDRLLPFDFDPQLVLLLLQLVLLQLVLLQVLLVVCPDVLSVLVHPLQLRQNVLSVVQNVVVVVVVDDRDHHDPLSVVNSVVLVVCSNVQVLQNVLLVLCVSVCCQGSVLVSQQSLCVNPVVRDRGSSNDTDDDPVVSNVSVRVSNRVVCVPPDPVSSVSNSVSSVVSCVSSVVSVCSRRDD

Radius of gyration: 25.53 Å; chains: 1; bounding box: 110×33×59 Å

Sequence (242 aa):
MAGRNQSSSGIRVFASTTLSESPELRPKRPGERKGFVEEMRFVAMKLHTKDQAKEGGKEADVQPVGSWKPTIQGYLQFLVDNKLIYEVLEALVRRASHSFYTEFQDTGLERSEALAKDLEWFQEQGHELPEPSLDGKSYAEFLETIAEEDPPAFICHFYNYYFAHTAGGRFIGKKVADEILDGRELEFYKWKGELPKLLNAVRDKINRISEEWSREDKDRCLKETAKSFKYSGKILRKIISS

Organism: Selaginella moellendorffii (NCBI:txid88036)

Secondary structure (DSSP, 8-state):
----------------------TTSSPPPTTGGG-HHHHHHHHHHHHSBTTT-TT--BPP-S--GGG----HHHHHHHHHHHHHHHHHHHHHHHHTSSGGGGGGSS-S---HHHHHHHHHHHHHTTPPPPPPPHHHHHHHHHHHHHHHH-HHHHHHHHHHHHHHIIIIIHHHHHHHHHHHSTT---GGG--SS-HHHHHHHHHHHHHHHTTSS-HHHHHHHHHHHHHHHHHHHHHHGGGG--

pLDDT: mean 87.73, std 17.89, range [32.72, 98.88]

InterPro domains:
  IPR002051 Haem oxygenase [cd19165] (35-237)
  IPR016053 Haem oxygenase-like [PF01126] (73-237)
  IPR016084 Haem oxygenase-like, multi-helical [G3DSA:1.20.910.10] (41-240)
  IPR016084 Haem oxygenase-like, multi-helical [SSF48613] (44-239)
  IPR016951 Haem oxygenase (decyclizing), plant [PTHR35703] (14-240)